Protein 1FS1 (pdb70)

CATH classification: 1.20.1280.50

Nearest PDB str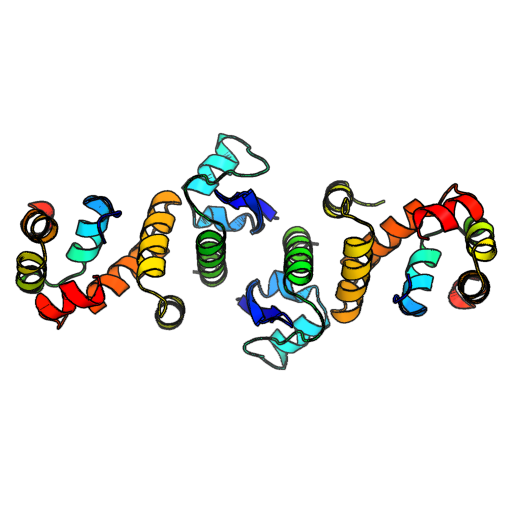uctures (foldseek):
  1fs1-assembly1_C  TM=9.926E-01  e=2.128E-05  Homo sapiens
  2ovq-assembly1_B  TM=9.173E-01  e=1.415E-01  Homo sapiens
  6byh-assembly2_F  TM=9.189E-01  e=1.513E-01  Homo sapiens
  6byh-assembly1_E  TM=8.918E-01  e=1.513E-01  Homo sapiens
  6bva-assembly2_F  TM=8.871E-01  e=1.729E-01  Homo sapiens

GO terms:
  GO:0005515 protein binding (F, IPI)
  GO:0042981 regulation of apoptotic process (P, IDA)
  GO:0019005 SCF ubiquitin ligase complex (C, IDA)
  GO:1905168 positive regulation of double-strand break repair via homologous recombination (P, IDA)
  GO:0070534 protein K63-linked ubiquitination (P, IDA)
  GO:1990756 ubiquitin-like ligase-substrate adaptor activity (F, IDA)
  GO:0005634 nucleus (C, EXP)
  GO:0005737 cytoplasm (C, EXP)
  GO:0043161 proteasome-mediated ubiquitin-dependent protein catabolic process (P, IMP)
  GO:0045087 innate immune response (P, IMP)
  GO:0051607 defense response to virus (P, IMP)
  GO:0070936 protein K48-linked ubiquitination (P, IMP)
  GO:0000082 G1/S transition of mitotic cell cycle (P, TAS)
  GO:0005654 nucleoplasm (C, TAS)
  GO:0005829 cytosol (C, TAS)
  GO:0042802 identical protein binding (F, IPI)
  GO:0005654 nucleoplasm (C, IDA)
  GO:0005730 nucleolus (C, IDA)
  GO:0005829 cytosol (C, IDA)

Radius of gyration: 25.47 Å; Cα contacts (8 Å, |Δi|>4): 431; chains: 4; bounding box: 42×33×83 Å

InterPro domains:
  IPR001810 F-box domain [PF12937] (97-142)
  IPR001810 F-box domain [PS50181] (94-140)
  IPR001810 F-box domain [SM00256] (100-140)
  IPR006553 Leucine-rich repeat, cysteine-containing subtype [SM00367] (205-229)
  IPR006553 Leucine-rich repeat, cysteine-containing subtype [SM00367] (230-254)
  IPR006553 Leucine-rich repeat, cysteine-containing subtype [SM00367] (255-284)
  IPR006553 Leucine-rich repeat, cysteine-containing subtype [SM00367] (309-334)
  IPR006553 Leucine-rich repeat, cysteine-containing subtype [SM00367] (335-359)
  IPR032675 Leucine-rich repeat domain superfamily [G3DSA:3.80.10.10] (89-424)
  IPR036047 F-box-like domain superfamily [SSF81383] (89-143)

Solvent-accessible surface area: 16071 Å² total; per-residue (Å²): 43,98,73,0,69,73,144,12,0,35,28,2,1,70,50,14,79,84,87,24,6,129,73,0,25,36,20,39,145,59,11,136,161,20,4,77,39,161,95,20,169,63,20,27,52,0,58,3,60,96,50,67,53,17,17,3,22,40,94,12,16,153,32,1,76,34,5,92,64,29,38,114,105,125,37,74,110,57,0,39,1,93,105,3,48,12,66,8,1,50,52,3,28,16,11,4,21,57,20,68,98,141,108,122,54,1,120,105,12,2,164,51,96,46,33,24,0,38,54,0,0,50,4,0,71,51,0,65,5,150,31,0,40,46,30,0,7,106,27,1,1,93,59,0,70,72,62,64,44,90,71,0,118,140,61,14,112,48,114,78,3,55,57,145,9,0,33,28,0,1,68,53,10,68,79,93,11,4,138,64,0,28,36,12,45,166,70,11,139,146,19,4,72,38,166,87,30,179,71,26,31,48,4,58,3,63,98,42,67,59,18,24,4,6,38,71,12,5,61,42,1,77,48,4,66,59,64,22,105,115,117,49,62,107,61,0,64,7,88,108,3,51,14,71,10,1,46,58,4,25,23,10,5,3,51,19,37,96,136,135,23,75,116,40,3,78,94,21,7,149,39,105,61,43,26,2,21,74,0,0,57,4,0,67,77,3,56,3,148,32,0,33,61,6,0,4,71,21,0,1,92,51,0,90,59,58,62,44,98,67,0,108,148,58,15,165

Structure (mmCIF, N/CA/C/O backbone):
data_1FS1
#
_entry.id   1FS1
#
_cell.length_a   46.540
_cell.length_b   41.600
_cell.length_c   87.230
_cell.angle_alpha   90.00
_cell.angle_beta   93.42
_cell.angle_gamma   90.00
#
_symmetry.space_group_name_H-M   'P 1 21 1'
#
loop_
_entity.id
_entity.type
_entity.pdbx_description
1 polymer 'CYCLIN A/CDK2-ASSOCIATED P19'
2 polymer 'CYCLIN A/CDK2-ASSOCIATED P45'
3 water water
#
loop_
_atom_site.group_PDB
_atom_site.id
_atom_site.type_symbol
_atom_site.label_atom_id
_atom_site.label_alt_id
_atom_site.label_comp_id
_atom_site.label_asym_id
_atom_site.label_entity_id
_atom_site.label_seq_id
_atom_site.pdbx_PDB_ins_code
_atom_site.Cartn_x
_atom_site.Cartn_y
_atom_site.Cartn_z
_atom_site.occupancy
_atom_site.B_iso_or_equiv
_atom_site.auth_seq_id
_atom_site.auth_comp_id
_atom_site.auth_asym_id
_atom_site.auth_atom_id
_atom_site.pdbx_PDB_model_num
ATOM 1 N N . TRP A 1 9 ? 9.377 10.943 69.568 1.00 63.35 109 TRP A N 1
ATOM 2 C CA . TRP A 1 9 ? 10.068 12.247 69.708 1.00 60.79 109 TRP A CA 1
ATOM 3 C C . TRP A 1 9 ? 11.270 12.149 70.616 1.00 60.66 109 TRP A C 1
ATOM 4 O O . TRP A 1 9 ? 11.213 12.533 71.797 1.00 61.06 109 TRP A O 1
ATOM 15 N N . ASP A 1 10 ? 12.354 11.611 70.055 1.00 55.75 110 ASP A N 1
ATOM 16 C CA . ASP A 1 10 ? 13.614 11.453 70.770 1.00 57.58 110 ASP A CA 1
ATOM 17 C C . ASP A 1 10 ? 14.753 11.803 69.826 1.00 55.23 110 ASP A C 1
ATOM 18 O O . ASP A 1 10 ? 15.899 11.991 70.246 1.00 48.49 110 ASP A O 1
ATOM 23 N N . SER A 1 11 ? 14.430 11.902 68.539 1.00 53.61 111 SER A N 1
ATOM 24 C CA . SER A 1 11 ? 15.434 12.230 67.533 1.00 56.39 111 SER A CA 1
ATOM 25 C C . SER A 1 11 ? 15.767 13.719 67.585 1.00 53.03 111 SER A C 1
ATOM 26 O O . SER A 1 11 ? 16.699 14.180 66.942 1.00 53.11 111 SER A O 1
ATOM 29 N N . LEU A 1 12 ? 14.990 14.471 68.354 1.00 52.01 112 LEU A N 1
ATOM 30 C CA . LEU A 1 12 ? 15.256 15.889 68.497 1.00 49.68 112 LEU A CA 1
ATOM 31 C C . LEU A 1 12 ? 16.260 16.046 69.610 1.00 50.24 112 LEU A C 1
ATOM 32 O O . LEU A 1 12 ? 16.091 15.494 70.702 1.00 51.37 112 LEU A O 1
ATOM 37 N N . PRO A 1 13 ? 17.327 16.794 69.356 1.00 48.12 113 PRO A N 1
ATOM 38 C CA . PRO A 1 13 ? 18.293 16.968 70.423 1.00 43.04 113 PRO A CA 1
ATOM 39 C C . PRO A 1 13 ? 17.586 17.734 71.542 1.00 39.36 113 PRO A C 1
ATOM 40 O O . PRO A 1 13 ? 16.533 18.360 71.318 1.00 26.67 113 PRO A O 1
ATOM 44 N N . ASP A 1 14 ? 18.154 17.664 72.743 1.00 38.82 114 ASP A N 1
ATOM 45 C CA . ASP A 1 14 ? 17.590 18.354 73.900 1.00 38.28 114 ASP A CA 1
ATOM 46 C C . ASP A 1 14 ? 17.319 19.835 73.597 1.00 34.99 114 ASP A C 1
ATOM 47 O O . ASP A 1 14 ? 16.302 20.378 74.022 1.00 33.83 114 ASP A O 1
ATOM 52 N N . GLU A 1 15 ? 18.207 20.490 72.848 1.00 32.89 115 GLU A N 1
ATOM 53 C CA . GLU A 1 15 ? 18.015 21.906 72.541 1.00 36.42 115 GLU A CA 1
ATOM 54 C C . GLU A 1 15 ? 16.658 22.188 71.921 1.00 33.05 115 GLU A C 1
ATOM 55 O O . GLU A 1 15 ? 15.975 23.135 72.330 1.00 31.27 115 GLU A O 1
ATOM 61 N N . LEU A 1 16 ? 16.272 21.383 70.926 1.00 31.38 116 LEU A N 1
ATOM 62 C CA . LEU A 1 16 ? 14.984 21.590 70.267 1.00 32.28 116 LEU A CA 1
ATOM 63 C C . LEU A 1 16 ? 13.847 21.267 71.211 1.00 29.82 116 LEU A C 1
ATOM 64 O O . LEU A 1 16 ? 12.823 21.941 71.193 1.00 28.72 116 LEU A O 1
ATOM 69 N N . LEU A 1 17 ? 14.026 20.246 72.055 1.00 28.51 117 LEU A N 1
ATOM 70 C CA . LEU A 1 17 ? 12.996 19.876 73.023 1.00 28.69 117 LEU A CA 1
ATOM 71 C C . LEU A 1 17 ? 12.752 21.011 73.993 1.00 28.02 117 LEU A C 1
ATOM 72 O O . LEU A 1 17 ? 11.609 21.279 74.376 1.00 28.30 117 LEU A O 1
ATOM 77 N N . LEU A 1 18 ? 13.826 21.676 74.404 1.00 28.09 118 LEU A N 1
ATOM 78 C CA . LEU A 1 18 ? 13.701 22.809 75.300 1.00 29.76 118 LEU A CA 1
ATOM 79 C C . LEU A 1 18 ? 13.072 23.986 74.525 1.00 33.61 118 LEU A C 1
ATOM 80 O O . LEU A 1 18 ? 12.425 24.837 75.110 1.00 32.60 118 LEU A O 1
ATOM 85 N N . GLY A 1 19 ? 13.271 24.020 73.212 1.00 32.69 119 GLY A N 1
ATOM 86 C CA . GLY A 1 19 ? 12.671 25.072 72.416 1.00 30.44 119 GLY A CA 1
ATOM 87 C C . GLY A 1 19 ? 11.162 24.936 72.493 1.00 27.93 119 GLY A C 1
ATOM 88 O O . GLY A 1 19 ? 10.442 25.923 72.639 1.00 31.06 119 GLY A O 1
ATOM 89 N N . ILE A 1 20 ? 10.679 23.702 72.369 1.00 27.38 120 ILE A N 1
ATOM 90 C CA . ILE A 1 20 ? 9.253 23.425 72.439 1.00 25.95 120 ILE A CA 1
ATOM 91 C C . ILE A 1 20 ? 8.732 23.764 73.854 1.00 26.79 120 ILE A C 1
ATOM 92 O O . ILE A 1 20 ? 7.803 24.543 74.020 1.00 25.95 120 ILE A O 1
ATOM 97 N N . PHE A 1 21 ? 9.359 23.169 74.864 1.00 28.29 121 PHE A N 1
ATOM 98 C CA . PHE A 1 21 ? 8.965 23.371 76.260 1.00 30.73 121 PHE A CA 1
ATOM 99 C C . PHE A 1 21 ? 8.969 24.826 76.679 1.00 28.11 121 PHE A C 1
ATOM 100 O O . PHE A 1 21 ? 8.132 25.234 77.477 1.00 27.44 121 PHE A O 1
ATOM 108 N N . SER A 1 22 ? 9.909 25.604 76.159 1.00 25.17 122 SER A N 1
ATOM 109 C CA . SER A 1 22 ? 9.959 27.038 76.492 1.00 32.08 122 SER A CA 1
ATOM 110 C C . SER A 1 22 ? 8.733 27.779 75.949 1.00 33.56 122 SER A C 1
ATOM 111 O O . SER A 1 22 ? 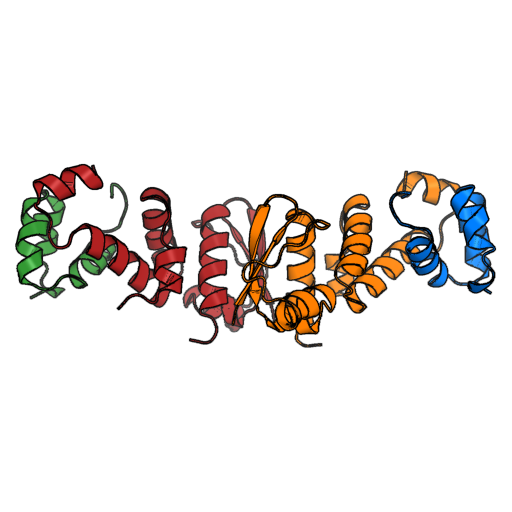8.519 28.941 76.268 1.00 35.90 122 SER A O 1
ATOM 114 N N . CYS A 1 23 ? 7.920 27.132 75.120 1.00 32.77 123 CYS A N 1
ATOM 115 C CA . CYS A 1 23 ? 6.732 27.838 74.643 1.00 29.80 123 CYS A CA 1
ATOM 116 C C . CYS A 1 23 ? 5.597 27.728 75.666 1.00 32.24 123 CYS A C 1
ATOM 117 O O . CYS A 1 23 ? 4.662 28.507 75.625 1.00 27.77 123 CYS A O 1
ATOM 120 N N . LEU A 1 24 ? 5.711 26.779 76.592 1.00 31.31 124 LEU A N 1
ATOM 121 C CA . LEU A 1 24 ? 4.677 26.518 77.613 1.00 34.87 124 LEU A CA 1
ATOM 122 C C . LEU A 1 24 ? 4.686 27.488 78.808 1.00 36.11 124 LEU A C 1
ATOM 123 O O . LEU A 1 24 ? 5.696 28.125 79.093 1.00 34.29 124 LEU A O 1
ATOM 128 N N . CYS A 1 25 ? 3.550 27.612 79.488 1.00 37.84 125 CYS A N 1
ATOM 129 C CA . CYS A 1 25 ? 3.481 28.459 80.679 1.00 41.69 125 CYS A CA 1
ATOM 130 C C . CYS A 1 25 ? 4.157 27.583 81.752 1.00 40.46 125 CYS A C 1
ATOM 131 O O . CYS A 1 25 ? 4.000 26.365 81.735 1.00 38.85 125 CYS A O 1
ATOM 134 N N . LEU A 1 26 ? 4.915 28.189 82.663 1.00 43.04 126 LEU A N 1
ATOM 135 C CA . LEU A 1 26 ? 5.622 27.434 83.699 1.00 40.77 126 LEU A CA 1
ATOM 136 C C . LEU A 1 26 ? 4.899 26.248 84.332 1.00 41.36 126 LEU A C 1
ATOM 137 O O . LEU A 1 26 ? 5.416 25.135 84.343 1.00 41.93 126 LEU A O 1
ATOM 142 N N . PRO A 1 27 ? 3.686 26.458 84.854 1.00 40.63 127 PRO A N 1
ATOM 143 C CA . PRO A 1 27 ? 2.969 25.346 85.476 1.00 39.68 127 PRO A CA 1
ATOM 144 C C . PRO A 1 27 ? 2.735 24.192 84.509 1.00 39.18 127 PRO A C 1
ATOM 145 O O . PRO A 1 27 ? 2.568 23.046 84.923 1.00 35.46 127 PRO A O 1
ATOM 149 N N . GLU A 1 28 ? 2.752 24.491 83.214 1.00 36.30 128 GLU A N 1
ATOM 150 C CA . GLU A 1 28 ? 2.537 23.471 82.202 1.00 39.16 128 GLU A CA 1
ATOM 151 C C . GLU A 1 28 ? 3.700 22.484 82.163 1.00 29.97 128 GLU A C 1
ATOM 152 O O . GLU A 1 28 ? 3.561 21.360 81.672 1.00 30.76 128 GLU A O 1
ATOM 158 N N . LEU A 1 29 ? 4.849 22.898 82.683 1.00 31.99 129 LEU A N 1
ATOM 159 C CA . LEU A 1 29 ? 6.008 22.009 82.717 1.00 30.22 129 LEU A CA 1
ATOM 160 C C . LEU A 1 29 ? 5.790 20.809 83.643 1.00 28.76 129 LEU A C 1
ATOM 161 O O . LEU A 1 29 ? 6.469 19.795 83.526 1.00 28.25 129 LEU A O 1
ATOM 166 N N . LEU A 1 30 ? 4.824 20.919 84.559 1.00 28.31 130 LEU A N 1
ATOM 167 C CA . LEU A 1 30 ? 4.507 19.824 85.451 1.00 25.97 130 LEU A CA 1
ATOM 168 C C . LEU A 1 30 ? 3.976 18.680 84.577 1.00 31.30 130 LEU A C 1
ATOM 169 O O . LEU A 1 30 ? 4.194 17.495 84.845 1.00 27.94 130 LEU A O 1
ATOM 174 N N . LYS A 1 31 ? 3.249 19.026 83.526 1.00 35.76 131 LYS A N 1
ATOM 175 C CA . LYS A 1 31 ? 2.733 17.978 82.658 1.00 37.28 131 LYS A CA 1
ATOM 176 C C . LYS A 1 31 ? 3.866 17.313 81.887 1.00 36.31 131 LYS A C 1
ATOM 177 O O . LYS A 1 31 ? 3.943 16.090 81.826 1.00 35.79 131 LYS A O 1
ATOM 183 N N . VAL A 1 32 ? 4.754 18.112 81.306 1.00 33.94 132 VAL A N 1
ATOM 184 C CA . VAL A 1 32 ? 5.848 17.533 80.547 1.00 35.57 132 VAL A CA 1
ATOM 185 C C . VAL A 1 32 ? 6.787 16.707 81.420 1.00 35.94 132 VAL A C 1
ATOM 186 O O . VAL A 1 32 ? 7.375 15.734 80.961 1.00 31.91 132 VAL A O 1
ATOM 190 N N . SER A 1 33 ? 6.911 17.078 82.690 1.00 33.93 133 SER A N 1
ATOM 191 C CA . SER A 1 33 ? 7.817 16.356 83.586 1.00 32.04 133 SER A CA 1
ATOM 192 C C . SER A 1 33 ? 7.373 14.925 83.896 1.00 35.15 133 SER A C 1
ATOM 193 O O . SER A 1 33 ? 8.197 14.069 84.210 1.00 37.88 133 SER A O 1
ATOM 196 N N . GLY A 1 34 ? 6.075 14.658 83.826 1.00 31.64 134 GLY A N 1
ATOM 197 C CA . GLY A 1 34 ? 5.602 13.320 84.116 1.00 34.43 134 GLY A CA 1
ATOM 198 C C . GLY A 1 34 ? 5.477 12.435 82.889 1.00 35.88 134 GLY A C 1
ATOM 199 O O . GLY A 1 34 ? 5.113 11.268 82.969 1.00 35.88 134 GLY A O 1
ATOM 200 N N . VAL A 1 35 ? 5.805 12.986 81.734 1.00 40.84 135 VAL A N 1
ATOM 201 C CA . VAL A 1 35 ? 5.676 12.231 80.485 1.00 39.90 135 VAL A CA 1
ATOM 202 C C . VAL A 1 35 ? 6.794 11.227 80.286 1.00 44.54 135 VAL A C 1
ATOM 203 O O . VAL A 1 35 ? 6.579 10.029 80.135 1.00 40.91 135 VAL A O 1
ATOM 207 N N . CYS A 1 36 ? 8.007 11.745 80.328 1.00 43.55 136 CYS A N 1
ATOM 208 C CA . CYS A 1 36 ? 9.164 10.944 80.038 1.00 50.57 136 CYS A CA 1
ATOM 209 C C . CYS A 1 36 ? 10.341 11.311 80.936 1.00 45.96 136 CYS A C 1
ATOM 210 O O . CYS A 1 36 ? 10.368 12.404 81.493 1.00 45.31 136 CYS A O 1
ATOM 213 N N . LYS A 1 37 ? 11.306 10.406 81.090 1.00 49.35 137 LYS A N 1
ATOM 214 C CA . LYS A 1 37 ? 12.471 10.711 81.926 1.00 45.63 137 LYS A CA 1
ATOM 215 C C . LYS A 1 37 ? 13.276 11.821 81.262 1.00 44.10 137 LYS A C 1
ATOM 216 O O . LYS A 1 37 ? 13.809 12.693 81.937 1.00 39.06 137 LYS A O 1
ATOM 222 N N . ARG A 1 38 ? 13.383 11.790 79.934 1.00 43.52 138 ARG A N 1
ATOM 223 C CA . ARG A 1 38 ? 14.107 12.854 79.242 1.00 40.37 138 ARG A CA 1
ATOM 224 C C . ARG A 1 38 ? 13.351 14.154 79.484 1.00 33.02 138 ARG A C 1
ATOM 225 O O . ARG A 1 38 ? 13.928 15.199 79.765 1.00 34.95 138 ARG A O 1
ATOM 233 N N . TRP A 1 39 ? 12.041 14.068 79.346 1.00 29.41 139 TRP A N 1
ATOM 234 C CA . TRP A 1 39 ? 11.184 15.226 79.534 1.00 32.50 139 TRP A CA 1
ATOM 235 C C . TRP A 1 39 ? 11.255 15.705 80.972 1.00 32.11 139 TRP A C 1
ATOM 236 O O . TRP A 1 39 ? 11.259 16.910 81.228 1.00 28.59 139 TRP A O 1
ATOM 247 N N . TYR A 1 40 ? 11.279 14.738 81.885 1.00 31.95 140 TYR A N 1
ATOM 248 C CA . TYR A 1 40 ? 11.386 15.024 83.298 1.00 31.92 140 TYR A CA 1
ATOM 249 C C . TYR A 1 40 ? 12.728 15.698 83.474 1.00 31.17 140 TYR A C 1
ATOM 250 O O . TYR A 1 40 ? 12.831 16.756 84.095 1.00 29.54 140 TYR A O 1
ATOM 259 N N . ARG A 1 41 ? 13.773 15.108 82.894 1.00 34.88 141 ARG A N 1
ATOM 260 C CA . ARG A 1 41 ? 15.107 15.694 83.008 1.00 34.25 141 ARG A CA 1
ATOM 261 C C . ARG A 1 41 ? 15.167 17.075 82.368 1.00 31.79 141 ARG A C 1
ATOM 262 O O . ARG A 1 41 ? 15.710 17.995 82.943 1.00 32.51 141 ARG A O 1
ATOM 270 N N . LEU A 1 42 ? 14.619 17.238 81.167 1.00 29.38 142 LEU A N 1
ATOM 271 C CA . LEU A 1 42 ? 14.682 18.545 80.522 1.00 26.58 142 LEU A CA 1
ATOM 272 C C . LEU A 1 42 ? 13.763 19.611 81.120 1.00 28.01 142 LEU A C 1
ATOM 273 O O . LEU A 1 42 ? 14.084 20.806 81.071 1.00 26.73 142 LEU A O 1
ATOM 278 N N . ALA A 1 43 ? 12.627 19.201 81.675 1.00 27.17 143 ALA A N 1
ATOM 279 C CA . ALA A 1 43 ? 11.697 20.190 82.240 1.00 32.75 143 ALA A CA 1
ATOM 280 C C . ALA A 1 43 ? 12.238 21.006 83.411 1.00 36.30 143 ALA A C 1
ATOM 281 O O . ALA A 1 43 ? 11.797 22.123 83.648 1.00 33.47 143 ALA A O 1
ATOM 283 N N . SER A 1 44 ? 13.192 20.443 84.140 1.00 38.94 144 SER A N 1
ATOM 284 C CA . SER A 1 44 ? 13.775 21.129 85.280 1.00 43.71 144 SER A CA 1
ATOM 285 C C . SER A 1 44 ? 14.943 21.944 84.789 1.00 45.37 144 SER A C 1
ATOM 286 O O . SER A 1 44 ? 15.689 22.551 85.572 1.00 46.97 144 SER A O 1
ATOM 289 N N . ASP A 1 45 ? 15.160 21.979 83.483 1.00 46.46 145 ASP A N 1
ATOM 290 C CA . ASP A 1 45 ? 16.320 22.727 83.047 1.00 46.84 145 ASP A CA 1
ATOM 291 C C . ASP A 1 45 ? 16.415 24.195 83.530 1.00 50.22 145 ASP A C 1
ATOM 292 O O . ASP A 1 45 ? 15.466 24.946 83.371 1.00 45.32 145 ASP A O 1
ATOM 297 N N . GLU A 1 46 ? 17.589 24.574 84.068 1.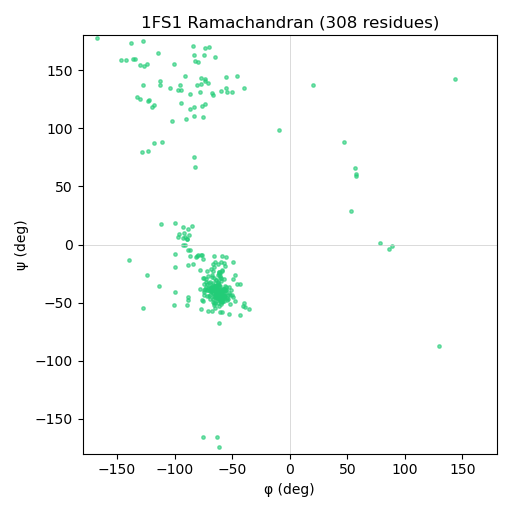00 55.39 146 GLU A N 1
ATOM 298 C CA . GLU A 1 46 ? 17.899 25.899 84.627 1.00 57.12 146 GLU A CA 1
ATOM 299 C C . GLU A 1 46 ? 17.471 27.011 83.724 1.00 58.45 146 GLU A C 1
ATOM 300 O O . GLU A 1 46 ? 17.231 28.145 84.143 1.00 59.18 146 GLU A O 1
ATOM 306 N N . SER A 1 47 ? 17.409 26.716 82.445 1.00 59.01 147 SER A N 1
ATOM 307 C CA . SER A 1 47 ? 17.076 27.782 81.534 1.00 57.50 147 SER A CA 1
ATOM 308 C C . SER A 1 47 ? 15.589 28.034 81.291 1.00 54.11 147 SER A C 1
ATOM 309 O O . SER A 1 47 ? 15.217 29.028 80.676 1.00 51.15 147 SER A O 1
ATOM 312 N N . LEU A 1 48 ? 14.736 27.138 81.776 1.00 52.19 148 LEU A N 1
ATOM 313 C CA . LEU A 1 48 ? 13.287 27.265 81.604 1.00 48.86 148 LEU A CA 1
ATOM 314 C C . LEU A 1 48 ? 12.603 28.025 82.743 1.00 51.04 148 LEU A C 1
ATOM 315 O O . LEU A 1 48 ? 11.381 28.203 82.750 1.00 45.85 148 LEU A O 1
ATOM 320 N N . TRP A 1 49 ? 13.387 28.455 83.723 1.00 54.69 149 TRP A N 1
ATOM 321 C CA . TRP A 1 49 ? 12.820 29.177 84.847 1.00 57.46 149 TRP A CA 1
ATOM 322 C C . TRP A 1 49 ? 13.512 30.512 85.049 1.00 61.04 149 TRP A C 1
ATOM 323 O O . TRP A 1 49 ? 12.837 31.546 84.847 1.00 64.90 149 TRP A O 1
ATOM 334 N N . PRO B 2 2 ? 16.068 34.688 40.028 1.00 21.24 2 PRO B N 1
ATOM 335 C CA . PRO B 2 2 ? 17.187 33.761 39.678 1.00 23.16 2 PRO B CA 1
ATOM 336 C C . PRO B 2 2 ? 16.964 32.512 40.525 1.00 15.41 2 PRO B C 1
ATOM 337 O O . PRO B 2 2 ? 16.436 32.606 41.631 1.00 13.62 2 PRO B O 1
ATOM 339 N N . SER B 2 3 ? 17.376 31.360 40.001 1.00 19.45 3 SER B N 1
ATOM 340 C CA . SER B 2 3 ? 17.167 30.119 40.722 1.00 16.00 3 SER B CA 1
ATOM 341 C C . SER B 2 3 ? 18.494 29.395 40.915 1.00 16.10 3 SER B C 1
ATOM 342 O O . SER B 2 3 ? 19.497 29.586 40.153 1.00 14.73 3 SER B O 1
ATOM 345 N N . ILE B 2 4 ? 18.516 28.583 41.948 1.00 14.99 4 ILE B N 1
ATOM 346 C CA . ILE B 2 4 ? 19.662 27.773 42.224 1.00 16.93 4 ILE B CA 1
ATOM 347 C C . ILE B 2 4 ? 19.119 26.388 42.531 1.00 19.53 4 ILE B C 1
ATOM 348 O O . ILE B 2 4 ? 17.930 26.195 42.869 1.00 15.77 4 ILE B O 1
ATOM 353 N N . LYS B 2 5 ? 19.991 25.411 42.394 1.00 13.53 5 LYS B N 1
ATOM 354 C CA . LYS B 2 5 ? 19.575 24.047 42.676 1.00 16.27 5 LYS B CA 1
ATOM 355 C C . LYS B 2 5 ? 19.893 23.630 44.104 1.00 14.99 5 LYS B C 1
ATOM 356 O O . LYS B 2 5 ? 21.006 23.858 44.575 1.00 18.81 5 LYS B O 1
ATOM 362 N N . LEU B 2 6 ? 18.913 23.018 44.786 1.00 12.63 6 LEU B N 1
ATOM 363 C CA . LEU B 2 6 ? 19.141 22.446 46.114 1.00 12.91 6 LEU B CA 1
ATOM 364 C C . LEU B 2 6 ? 18.978 20.942 45.854 1.00 17.95 6 LEU B C 1
ATOM 365 O O . LEU B 2 6 ? 18.059 20.500 45.149 1.00 16.94 6 LEU B O 1
ATOM 370 N N . GLN B 2 7 ? 19.826 20.181 46.509 1.00 17.34 7 GLN B N 1
ATOM 371 C CA . GLN B 2 7 ? 19.810 18.749 46.376 1.00 15.91 7 GLN B CA 1
ATOM 372 C C . GLN B 2 7 ? 19.534 18.121 47.722 1.00 13.78 7 GLN B C 1
ATOM 373 O O . GLN B 2 7 ? 20.315 18.273 48.656 1.00 16.05 7 GLN B O 1
ATOM 379 N N . SER B 2 8 ? 18.410 17.380 47.793 1.00 15.10 8 SER B N 1
ATOM 380 C CA . SER B 2 8 ? 18.008 16.706 49.025 1.00 14.71 8 SER B CA 1
ATOM 381 C C . SER B 2 8 ? 18.933 15.568 49.332 1.00 22.30 8 SER B C 1
ATOM 382 O O . SER B 2 8 ? 19.787 15.194 48.500 1.00 19.96 8 SER B O 1
ATOM 385 N N . SER B 2 9 ? 18.761 15.031 50.540 1.00 16.27 9 SER B N 1
ATOM 386 C CA . SER B 2 9 ? 19.650 13.971 51.017 1.00 27.74 9 SER B CA 1
ATOM 387 C C . SER B 2 9 ? 19.431 12.752 50.155 1.00 23.63 9 SER B C 1
ATOM 388 O O . SER B 2 9 ? 20.342 11.970 49.963 1.00 30.53 9 SER B O 1
ATOM 391 N N . ASP B 2 10 ? 18.223 12.623 49.628 1.00 23.55 10 ASP B N 1
ATOM 392 C CA . ASP B 2 10 ? 17.928 11.479 48.789 1.00 26.52 10 ASP B CA 1
ATOM 393 C C . ASP B 2 10 ? 18.123 11.647 47.294 1.00 31.04 10 ASP B C 1
ATOM 394 O O . ASP B 2 10 ? 17.658 10.827 46.483 1.00 28.15 10 ASP B O 1
ATOM 399 N N . GLY B 2 11 ? 18.834 12.712 46.935 1.00 23.52 11 GLY B N 1
ATOM 400 C CA . GLY B 2 11 ? 19.198 12.997 45.553 1.00 24.21 11 GLY B CA 1
ATOM 401 C C . GLY B 2 11 ? 18.308 13.807 44.635 1.00 25.60 11 GLY B C 1
ATOM 402 O O . GLY B 2 11 ? 18.691 14.051 43.492 1.00 24.08 11 GLY B O 1
ATOM 403 N N . GLU B 2 12 ? 17.145 14.243 45.114 1.00 17.65 12 GLU B N 1
ATOM 404 C CA . GLU B 2 12 ? 16.222 14.989 44.273 1.00 16.43 12 GLU B CA 1
ATOM 405 C C . GLU B 2 12 ? 16.678 16.436 44.203 1.00 17.78 12 GLU B C 1
ATOM 406 O O . GLU B 2 12 ? 17.109 17.015 45.213 1.00 18.39 12 GLU B O 1
ATOM 412 N N . ILE B 2 13 ? 16.619 16.987 43.002 1.00 16.33 13 ILE B N 1
ATOM 413 C CA . ILE B 2 13 ? 17.014 18.377 42.788 1.00 21.34 13 ILE B CA 1
ATOM 414 C C . ILE B 2 13 ? 15.778 19.264 42.845 1.00 20.02 13 ILE B C 1
ATOM 415 O O . ILE B 2 13 ? 14.735 18.929 42.308 1.00 23.77 13 ILE B O 1
ATOM 420 N N . PHE B 2 14 ? 15.896 20.408 43.512 1.00 17.15 14 PHE B N 1
ATOM 421 C CA . PHE B 2 14 ? 14.808 21.357 43.575 1.00 14.19 14 PHE B CA 1
ATOM 422 C C . PHE B 2 14 ? 15.353 22.653 43.044 1.00 17.38 14 PHE B C 1
ATOM 423 O O . PHE B 2 14 ? 16.363 23.105 43.532 1.00 18.09 14 PHE B O 1
ATOM 431 N N . GLU B 2 15 ? 14.700 23.200 42.013 1.00 15.70 15 GLU B N 1
ATOM 432 C CA . GLU B 2 15 ? 15.111 24.467 41.427 1.00 19.79 15 GLU B CA 1
ATOM 433 C C . GLU B 2 15 ? 14.358 25.454 42.322 1.00 19.95 15 GLU B C 1
ATOM 434 O O . GLU B 2 15 ? 13.114 25.424 42.374 1.00 18.76 15 GLU B O 1
ATOM 440 N N . VAL B 2 16 ? 15.086 26.293 43.063 1.00 18.49 16 VAL B N 1
ATOM 441 C CA . VAL B 2 16 ? 14.411 27.187 43.981 1.00 16.87 16 VAL B CA 1
ATOM 442 C C . VAL B 2 16 ? 14.841 28.601 43.739 1.00 14.09 16 VAL B C 1
ATOM 443 O O . VAL B 2 16 ? 15.952 28.847 43.301 1.00 18.41 16 VAL B O 1
ATOM 447 N N . ASP B 2 17 ? 13.951 29.525 44.092 1.00 13.99 17 ASP B N 1
ATOM 448 C CA . ASP B 2 17 ? 14.243 30.920 43.899 1.00 14.54 17 ASP B CA 1
ATOM 449 C C . ASP B 2 17 ? 15.393 31.210 44.899 1.00 14.35 17 ASP B C 1
ATOM 450 O O . ASP B 2 17 ? 15.322 30.807 46.079 1.00 14.33 17 ASP B O 1
ATOM 455 N N . VAL B 2 18 ? 16.463 31.845 44.406 1.00 16.94 18 VAL B N 1
ATOM 456 C CA . VAL B 2 18 ? 17.629 32.137 45.248 1.00 18.30 18 VAL B CA 1
ATOM 457 C C . VAL B 2 18 ? 17.238 32.952 46.459 1.00 17.80 18 VAL B C 1
ATOM 458 O O . VAL B 2 18 ? 17.974 33.023 47.438 1.00 16.97 18 VAL B O 1
ATOM 462 N N . GLU B 2 19 ? 16.049 33.546 46.409 1.00 22.14 19 GLU B N 1
ATOM 463 C CA . GLU B 2 19 ? 15.589 34.351 47.529 1.00 25.36 19 GLU B CA 1
ATOM 464 C C . GLU B 2 19 ? 15.391 33.527 48.766 1.00 22.46 19 GLU B C 1
ATOM 465 O O . GLU B 2 19 ? 15.286 34.060 49.857 1.00 18.18 19 GLU B O 1
ATOM 471 N N . ILE B 2 20 ? 15.353 32.198 48.615 1.00 27.26 20 ILE B N 1
ATOM 472 C CA . ILE B 2 20 ? 15.179 31.371 49.802 1.00 23.57 20 ILE B CA 1
ATOM 473 C C . ILE B 2 20 ? 16.356 31.599 50.762 1.00 27.20 20 ILE B C 1
ATOM 474 O O . ILE B 2 20 ? 16.224 31.383 51.973 1.00 23.09 20 ILE B O 1
ATOM 479 N N . ALA B 2 21 ? 17.506 32.014 50.216 1.00 20.13 21 ALA B N 1
ATOM 480 C CA . ALA B 2 21 ? 18.700 32.282 51.027 1.00 24.28 21 ALA B CA 1
ATOM 481 C C . ALA B 2 21 ? 18.336 33.256 52.149 1.00 32.40 21 ALA B C 1
ATOM 482 O O . ALA B 2 21 ? 18.812 33.148 53.307 1.00 28.65 21 ALA B O 1
ATOM 484 N N . LYS B 2 22 ? 17.447 34.189 51.805 1.00 25.51 22 LYS B N 1
ATOM 485 C CA . LYS B 2 22 ? 16.962 35.183 52.738 1.00 29.45 22 LYS B CA 1
ATOM 486 C C . LYS B 2 22 ? 16.281 34.559 53.922 1.00 28.77 22 LYS B C 1
ATOM 487 O O . LYS B 2 22 ? 16.063 35.239 54.919 1.00 29.68 22 LYS B O 1
ATOM 493 N N . GLN B 2 23 ? 15.932 33.268 53.814 1.00 23.73 23 GLN B N 1
ATOM 494 C CA . GLN B 2 23 ? 15.279 32.596 54.888 1.00 24.55 23 GLN B CA 1
ATOM 495 C C . GLN B 2 23 ? 16.142 31.505 55.486 1.00 16.15 23 GLN B C 1
ATOM 496 O O . GLN B 2 23 ? 16.047 31.308 56.688 1.00 21.33 23 GLN B O 1
ATOM 502 N N . SER B 2 24 ? 16.930 30.800 54.674 1.00 17.69 24 SER B N 1
ATOM 503 C CA . SER B 2 24 ? 17.830 29.773 55.222 1.00 18.58 24 SER B CA 1
ATOM 504 C C . SER B 2 24 ? 19.293 30.234 55.309 1.00 12.74 24 SER B C 1
ATOM 505 O O . SER B 2 24 ? 20.006 30.316 54.311 1.00 16.10 24 SER B O 1
ATOM 508 N N . VAL B 2 25 ? 19.756 30.512 56.513 1.00 15.52 25 VAL B N 1
ATOM 509 C CA . VAL B 2 25 ? 21.136 30.929 56.644 1.00 15.42 25 VAL B CA 1
ATOM 510 C C . VAL B 2 25 ? 22.099 29.826 56.179 1.00 14.26 25 VAL B C 1
ATOM 511 O O . VAL B 2 25 ? 23.152 30.075 55.602 1.00 18.52 25 VAL B O 1
ATOM 515 N N . THR B 2 26 ? 21.698 28.590 56.386 1.00 14.84 26 THR B N 1
ATOM 516 C CA . THR B 2 26 ? 22.540 27.473 55.990 1.00 14.54 26 THR B CA 1
ATOM 517 C C . THR B 2 26 ? 22.714 27.447 54.492 1.00 15.92 26 THR B C 1
ATOM 518 O O . THR B 2 26 ? 23.844 27.311 54.001 1.00 17.92 26 THR B O 1
ATOM 522 N N . ILE B 2 27 ? 21.610 27.620 53.746 1.00 15.73 27 ILE B N 1
ATOM 523 C CA . ILE B 2 27 ? 21.739 27.623 52.304 1.00 17.62 27 ILE B CA 1
ATOM 524 C C . ILE B 2 27 ? 22.549 28.858 51.860 1.00 17.54 27 ILE B C 1
ATOM 525 O O . ILE B 2 27 ? 23.371 28.778 50.941 1.00 19.52 27 ILE B O 1
ATOM 530 N N . LYS B 2 28 ? 22.288 29.986 52.526 1.00 14.06 28 LYS B N 1
ATOM 531 C CA . LYS B 2 28 ? 22.993 31.223 52.198 1.00 17.80 28 LYS B CA 1
ATOM 532 C C . LYS B 2 28 ? 24.498 31.000 52.327 1.00 16.77 28 LYS B C 1
ATOM 533 O O . LYS B 2 28 ? 25.247 31.313 51.424 1.00 18.35 28 LYS B O 1
ATOM 539 N N . THR B 2 29 ? 24.943 30.415 53.426 1.00 19.62 29 THR B N 1
ATOM 540 C CA . THR B 2 29 ? 26.369 30.202 53.573 1.00 24.73 29 THR B CA 1
ATOM 541 C C . THR B 2 29 ? 26.924 29.373 52.447 1.00 29.06 29 THR B C 1
ATOM 542 O O . THR B 2 29 ? 27.961 29.709 51.883 1.00 24.47 29 THR B O 1
ATOM 546 N N . MET B 2 30 ? 26.217 28.296 52.099 1.00 23.53 30 MET B N 1
ATOM 547 C CA . MET B 2 30 ? 26.685 27.396 51.066 1.00 21.64 30 MET B CA 1
ATOM 548 C C . MET B 2 30 ? 26.737 28.018 49.710 1.00 28.77 30 MET B C 1
ATOM 549 O O . MET B 2 30 ? 27.634 27.756 48.920 1.00 34.05 30 MET B O 1
ATOM 554 N N . LEU B 2 31 ? 25.758 28.858 49.448 1.00 25.57 31 LEU B N 1
ATOM 555 C CA . LEU B 2 31 ? 25.677 29.559 48.196 1.00 25.81 31 LEU B CA 1
ATOM 556 C C . LEU B 2 31 ? 26.824 30.555 48.100 1.00 30.47 31 LEU B C 1
ATOM 557 O O . LEU B 2 31 ? 27.648 30.506 47.172 1.00 29.97 31 LEU B O 1
ATOM 562 N N . GLU B 2 32 ? 26.889 31.445 49.084 1.00 28.22 32 GLU B N 1
ATOM 563 C CA . GLU B 2 32 ? 27.883 32.512 49.067 1.00 33.45 32 GLU B CA 1
ATOM 564 C C . GLU B 2 32 ? 29.293 32.113 49.418 1.00 36.02 32 GLU B C 1
ATOM 565 O O . GLU B 2 32 ? 30.225 32.456 48.729 1.00 35.86 32 GLU B O 1
ATOM 571 N N . ASP B 2 33 ? 29.438 31.379 50.504 1.00 43.43 33 ASP B N 1
ATOM 572 C CA . ASP B 2 33 ? 30.746 30.998 50.978 1.00 51.19 33 ASP B CA 1
ATOM 573 C C . ASP B 2 33 ? 31.424 29.817 50.303 1.00 53.75 33 ASP B C 1
ATOM 574 O O . ASP B 2 33 ? 32.604 29.599 50.508 1.00 54.53 33 ASP B O 1
ATOM 579 N N . LEU B 2 34 ? 30.723 29.073 49.460 1.00 54.55 34 LEU B N 1
ATOM 580 C CA . LEU B 2 34 ? 31.385 27.947 48.808 1.00 53.85 34 LEU B CA 1
ATOM 581 C C . LEU B 2 34 ? 31.234 27.980 47.305 1.00 53.60 34 LEU B C 1
ATOM 582 O O . LEU B 2 34 ? 32.204 27.949 46.557 1.00 57.23 34 LEU B O 1
ATOM 587 N N . GLY B 2 35 ? 30.001 28.050 46.863 1.00 53.37 35 GLY B N 1
ATOM 588 C CA . GLY B 2 35 ? 29.744 28.041 45.445 1.00 53.89 35 GLY B CA 1
ATOM 589 C C . GLY B 2 35 ? 28.690 26.960 45.428 1.00 53.70 35 GLY B C 1
ATOM 590 O O . GLY B 2 35 ? 27.515 27.252 45.575 1.00 57.21 35 GLY B O 1
ATOM 591 N N . MET B 2 36 ? 29.134 25.715 45.329 1.00 54.75 36 MET B N 1
ATOM 592 C CA . MET B 2 36 ? 28.204 24.610 45.343 1.00 49.20 36 MET B CA 1
ATOM 593 C C . MET B 2 36 ? 27.098 24.992 44.384 1.00 43.98 36 MET B C 1
ATOM 594 O O . MET B 2 36 ? 26.129 25.612 44.812 1.00 35.90 36 MET B O 1
ATOM 599 N N . ASP B 2 37 ? 27.239 24.676 43.119 1.00 47.94 43 ASP B N 1
ATOM 600 C CA . ASP B 2 37 ? 26.168 25.042 42.192 1.00 50.37 43 ASP B CA 1
ATOM 601 C C . ASP B 2 37 ? 25.017 24.243 42.788 1.00 47.55 43 ASP B C 1
ATOM 602 O O . ASP B 2 37 ? 24.049 24.790 43.315 1.00 53.30 43 ASP B O 1
ATOM 607 N N . PRO B 2 38 ? 25.112 22.909 42.709 1.00 42.40 44 PRO B N 1
ATOM 608 C CA . PRO B 2 38 ? 24.002 22.180 43.317 1.00 26.98 44 PRO B CA 1
ATOM 609 C C . PRO B 2 38 ? 24.324 22.299 44.806 1.00 22.32 44 PRO B C 1
ATOM 610 O O . PRO B 2 38 ? 25.396 21.863 45.203 1.00 20.38 44 PRO B O 1
ATOM 614 N N . VAL B 2 39 ? 23.457 22.903 45.624 1.00 15.51 45 VAL B N 1
ATOM 615 C CA . VAL B 2 39 ? 23.694 22.998 47.045 1.00 12.70 45 VAL B CA 1
ATOM 616 C C . VAL B 2 39 ? 23.237 21.690 47.721 1.00 16.42 45 VAL B C 1
ATOM 617 O O . VAL B 2 39 ? 22.050 21.389 47.810 1.00 13.20 45 VAL B O 1
ATOM 621 N N . PRO B 2 40 ? 24.184 20.909 48.216 1.00 16.36 46 PRO B N 1
ATOM 622 C CA . PRO B 2 40 ? 23.814 19.629 48.863 1.00 18.75 46 PRO B CA 1
ATOM 623 C C . PRO B 2 40 ? 23.274 19.853 50.297 1.00 12.52 46 PRO B C 1
ATOM 624 O O . PRO B 2 40 ? 23.891 20.538 51.080 1.00 18.13 46 PRO B O 1
ATOM 628 N N . LEU B 2 41 ? 22.137 19.245 50.631 1.00 13.81 47 LEU B N 1
ATOM 629 C CA . LEU B 2 41 ? 21.564 19.376 51.968 1.00 15.25 47 LEU B CA 1
ATOM 630 C C . LEU B 2 41 ? 21.445 17.915 52.453 1.00 16.44 47 LEU B C 1
ATOM 631 O O . LEU B 2 41 ? 20.394 17.311 52.420 1.00 17.23 47 LEU B O 1
ATOM 636 N N . PRO B 2 42 ? 22.553 17.351 52.933 1.00 17.26 48 PRO B N 1
ATOM 637 C CA . PRO B 2 42 ? 22.524 15.953 53.386 1.00 19.40 48 PRO B CA 1
ATOM 638 C C . PRO B 2 42 ? 21.597 15.639 54.552 1.00 23.88 48 PRO B C 1
ATOM 639 O O . PRO B 2 42 ? 21.260 14.479 54.784 1.00 19.18 48 PRO B O 1
ATOM 643 N N . ASN B 2 43 ? 21.161 16.662 55.290 1.00 17.66 49 ASN B N 1
ATOM 644 C CA . ASN B 2 43 ? 20.283 16.400 56.435 1.00 18.32 49 ASN B CA 1
ATOM 645 C C . ASN B 2 43 ? 18.794 16.564 56.204 1.00 17.67 49 ASN B C 1
ATOM 646 O O . ASN B 2 43 ? 18.007 16.461 57.147 1.00 21.75 49 ASN B O 1
ATOM 651 N N . VAL B 2 44 ? 18.389 16.803 54.966 1.00 18.30 50 VAL B N 1
ATOM 652 C CA . VAL B 2 44 ? 16.982 16.975 54.677 1.00 19.33 50 VAL B CA 1
ATOM 653 C C . VAL B 2 44 ? 16.550 16.161 53.479 1.00 17.45 50 VAL B C 1
ATOM 654 O O . VAL B 2 44 ? 17.131 16.261 52.404 1.00 18.08 50 VAL B O 1
ATOM 658 N N . ASN B 2 45 ? 15.504 15.365 53.656 1.00 21.78 51 ASN B N 1
ATOM 659 C CA . ASN B 2 45 ? 15.017 14.556 52.542 1.00 23.52 51 ASN B CA 1
ATOM 660 C C . ASN B 2 45 ? 14.080 15.368 51.644 1.00 20.45 51 ASN B C 1
ATOM 661 O O . ASN B 2 45 ? 13.577 16.419 52.045 1.00 22.30 51 ASN B O 1
ATOM 666 N N . ALA B 2 46 ? 13.858 14.874 50.424 1.00 24.25 52 ALA B N 1
ATOM 667 C CA . ALA B 2 46 ? 13.027 15.577 49.443 1.00 22.10 52 ALA B CA 1
ATOM 668 C C . ALA B 2 46 ? 11.637 15.935 49.953 1.00 20.37 52 ALA B C 1
ATOM 669 O O . ALA B 2 46 ? 11.193 17.028 49.727 1.00 19.82 52 ALA B O 1
ATOM 671 N N . ALA B 2 47 ? 10.958 15.015 50.645 1.00 22.05 53 ALA B N 1
ATOM 672 C CA . ALA B 2 47 ? 9.616 15.262 51.154 1.00 25.21 53 ALA B CA 1
ATOM 673 C C . ALA B 2 47 ? 9.585 16.456 52.107 1.00 18.88 53 ALA B C 1
ATOM 674 O O . ALA B 2 47 ? 8.760 17.360 51.991 1.00 24.45 53 ALA B O 1
ATOM 676 N N . ILE B 2 48 ? 10.505 16.457 53.045 1.00 18.63 54 ILE B N 1
ATOM 677 C CA . ILE B 2 48 ? 10.519 17.552 53.986 1.00 20.42 54 ILE B CA 1
ATOM 678 C C . ILE B 2 48 ? 11.057 18.806 53.286 1.00 16.01 54 ILE B C 1
ATOM 679 O O . ILE B 2 48 ? 10.558 19.889 53.548 1.00 17.60 54 ILE B O 1
ATOM 684 N N . LEU B 2 49 ? 12.060 18.666 52.402 1.00 16.20 55 LEU B N 1
ATOM 685 C CA . LEU B 2 49 ? 12.597 19.848 51.710 1.00 16.18 55 LEU B CA 1
ATOM 686 C C . LEU B 2 49 ? 11.544 20.558 50.908 1.00 14.96 55 LEU B C 1
ATOM 687 O O . LEU B 2 49 ? 11.459 21.762 50.927 1.00 17.23 55 LEU B O 1
ATOM 692 N N . LYS B 2 50 ? 10.708 19.789 50.206 1.00 18.93 56 LYS B N 1
ATOM 693 C CA . LYS B 2 50 ? 9.647 20.380 49.435 1.00 16.08 56 LYS B CA 1
ATOM 694 C C . LYS B 2 50 ? 8.739 21.217 50.356 1.00 15.69 56 LYS B C 1
ATOM 695 O O . LYS B 2 50 ? 8.369 22.339 50.009 1.00 18.48 56 LYS B O 1
ATOM 701 N N . LYS B 2 51 ? 8.368 20.646 51.522 1.00 17.72 57 LYS B N 1
ATOM 702 C CA . LYS B 2 51 ? 7.484 21.358 52.454 1.00 15.73 57 LYS B CA 1
ATOM 703 C C . LYS B 2 51 ? 8.194 22.640 52.946 1.00 15.86 57 LYS B C 1
ATOM 704 O O . LYS B 2 51 ? 7.568 23.697 53.042 1.00 20.32 57 LYS B O 1
ATOM 710 N N . VAL B 2 52 ? 9.473 22.524 53.280 1.00 17.67 58 VAL B N 1
ATOM 711 C CA . VAL B 2 52 ? 10.237 23.703 53.725 1.00 19.57 58 VAL B CA 1
ATOM 712 C C . VAL B 2 52 ? 10.231 24.788 52.634 1.00 12.75 58 VAL B C 1
ATOM 713 O O . VAL B 2 52 ? 10.026 25.950 52.907 1.00 16.50 58 VAL B O 1
ATOM 717 N N . ILE B 2 53 ? 10.528 24.397 51.394 1.00 16.56 59 ILE B N 1
ATOM 718 C CA . ILE B 2 53 ? 10.483 25.326 50.277 1.00 15.96 59 ILE B CA 1
ATOM 719 C C . ILE B 2 53 ? 9.089 25.911 50.139 1.00 20.69 59 ILE B C 1
ATOM 720 O O . ILE B 2 53 ? 8.957 27.086 49.897 1.00 16.54 59 ILE B O 1
ATOM 725 N N . GLN B 2 54 ? 8.050 25.099 50.327 1.00 19.48 60 GLN B N 1
ATOM 726 C CA . GLN B 2 54 ? 6.683 25.614 50.222 1.00 19.72 60 GLN B CA 1
ATOM 727 C C . GLN B 2 54 ? 6.431 26.679 51.275 1.00 15.90 60 GLN B C 1
ATOM 728 O O . GLN B 2 54 ? 5.837 27.721 50.984 1.00 21.39 60 GLN B O 1
ATOM 734 N N . TRP B 2 55 ? 6.907 26.433 52.501 1.00 16.96 61 TRP B N 1
ATOM 735 C CA . TRP B 2 55 ? 6.715 27.398 53.621 1.00 16.88 61 TRP B CA 1
ATOM 736 C C . TRP B 2 55 ? 7.515 28.664 53.337 1.00 18.50 61 TRP B C 1
ATOM 737 O O . TRP B 2 55 ? 7.037 29.771 53.562 1.00 16.90 61 TRP B O 1
ATOM 748 N N . CYS B 2 56 ? 8.726 28.521 52.812 1.00 15.65 62 CYS B N 1
ATOM 749 C CA . CYS B 2 56 ? 9.516 29.715 52.524 1.00 15.56 62 CYS B CA 1
ATOM 750 C C . CYS B 2 56 ? 8.854 30.520 51.396 1.00 19.05 62 CYS B C 1
ATOM 751 O O . CYS B 2 56 ? 8.812 31.754 51.446 1.00 21.30 62 CYS B O 1
ATOM 754 N N . THR B 2 57 ? 8.364 29.822 50.378 1.00 18.48 63 THR B N 1
ATOM 755 C CA . THR B 2 57 ? 7.748 30.507 49.244 1.00 18.86 63 THR B CA 1
ATOM 756 C C . THR B 2 57 ? 6.589 31.344 49.751 1.00 26.84 63 THR B C 1
ATOM 757 O O . THR B 2 57 ? 6.486 32.513 49.452 1.00 22.31 63 THR B O 1
ATOM 761 N N . HIS B 2 58 ? 5.732 30.727 50.542 1.00 20.98 64 HIS B N 1
ATOM 762 C CA . HIS B 2 58 ? 4.610 31.451 51.110 1.00 24.54 64 HIS B CA 1
ATOM 763 C C . HIS B 2 58 ? 5.059 32.640 51.957 1.00 26.95 64 HIS B C 1
ATOM 764 O O . HIS B 2 58 ? 4.433 33.706 51.913 1.00 24.84 64 HIS B O 1
ATOM 771 N N . HIS B 2 59 ? 6.135 32.453 52.730 1.00 22.20 65 HIS B N 1
ATOM 772 C CA . HIS B 2 59 ? 6.653 33.482 53.634 1.00 23.86 65 HIS B CA 1
ATOM 773 C C . HIS B 2 59 ? 7.704 34.437 53.097 1.00 28.18 65 HIS B C 1
ATOM 774 O O . HIS B 2 59 ? 8.231 35.241 53.859 1.00 26.55 65 HIS B O 1
ATOM 781 N N . LYS B 2 60 ? 7.995 34.359 51.804 1.00 24.51 66 LYS B N 1
ATOM 782 C CA . LYS B 2 60 ? 9.032 35.195 51.186 1.00 29.31 66 LYS B CA 1
ATOM 783 C C . LYS B 2 60 ? 8.749 36.693 51.284 1.00 30.98 66 LYS B C 1
ATOM 784 O O . LYS B 2 60 ? 9.664 37.511 51.235 1.00 34.76 66 LYS B O 1
ATOM 790 N N . ASP B 2 61 ? 7.478 37.034 51.431 1.00 27.46 67 ASP B N 1
ATOM 791 C CA . ASP B 2 61 ? 7.072 38.426 51.478 1.00 33.01 67 ASP B CA 1
ATOM 792 C C . ASP B 2 61 ? 6.914 38.985 52.879 1.00 40.23 67 ASP B C 1
ATOM 793 O O . ASP B 2 61 ? 6.413 40.106 53.023 1.00 37.31 67 ASP B O 1
ATOM 798 N N . ASP B 2 62 ? 7.334 38.227 53.894 1.00 33.77 68 ASP B N 1
ATOM 799 C CA . ASP B 2 62 ? 7.199 38.685 55.270 1.00 41.14 68 ASP B CA 1
ATOM 800 C C . ASP B 2 62 ? 8.251 39.737 55.534 1.00 41.00 68 ASP B C 1
ATOM 801 O O . ASP B 2 62 ? 9.171 39.820 54.713 1.00 45.86 68 ASP B O 1
ATOM 806 N N . PRO B 2 80 ? 0.157 32.372 62.864 1.00 34.06 86 PRO B N 1
ATOM 807 C CA . PRO B 2 80 ? -0.598 32.783 61.660 1.00 32.17 86 PRO B CA 1
ATOM 808 C C . PRO B 2 80 ? -1.533 31.671 61.168 1.00 34.00 86 PRO B C 1
ATOM 809 O O . PRO B 2 80 ? -1.185 30.501 61.206 1.00 29.00 86 PRO B O 1
ATOM 813 N N . VAL B 2 81 ? -2.717 32.035 60.690 1.00 32.18 87 VAL B N 1
ATOM 814 C CA . VAL B 2 81 ? -3.673 31.035 60.226 1.00 35.66 87 VAL B CA 1
ATOM 815 C C . VAL B 2 81 ? -3.230 30.136 59.055 1.00 33.98 87 VAL B C 1
ATOM 816 O O . VAL B 2 81 ? -3.604 28.974 58.996 1.00 36.03 87 VAL B O 1
ATOM 820 N N . TRP B 2 82 ? -2.462 30.669 58.104 1.00 35.37 88 TRP B N 1
ATOM 821 C CA . TRP B 2 82 ? -2.000 29.859 56.979 1.00 32.99 88 TRP B CA 1
ATOM 822 C C . TRP B 2 82 ? -1.061 28.791 57.549 1.00 28.52 88 TRP B C 1
ATOM 823 O O . TRP B 2 82 ? -1.125 27.628 57.186 1.00 29.42 88 TRP B O 1
ATOM 834 N N . ASP B 2 83 ? -0.192 29.231 58.442 1.00 29.96 89 ASP B N 1
ATOM 835 C CA . ASP B 2 83 ? 0.753 28.330 59.090 1.00 32.34 89 ASP B CA 1
ATOM 836 C C . ASP B 2 83 ? -0.004 27.247 59.844 1.00 29.38 89 ASP B C 1
ATOM 837 O O . ASP B 2 83 ? 0.402 26.088 59.827 1.00 26.52 89 ASP B O 1
ATOM 842 N N . GLN B 2 84 ? -1.097 27.614 60.518 1.00 29.73 90 GLN B N 1
ATOM 843 C CA . GLN B 2 84 ? -1.843 26.602 61.265 1.00 36.63 90 GLN B CA 1
ATOM 844 C C . GLN B 2 84 ? -2.317 25.529 60.330 1.00 32.73 90 GLN B C 1
ATOM 845 O O . GLN B 2 84 ? -2.234 24.358 60.648 1.00 31.64 90 GLN B O 1
ATOM 851 N N . GLU B 2 85 ? -2.811 25.931 59.164 1.00 33.21 91 GLU B N 1
ATOM 852 C CA . GLU B 2 85 ? -3.269 24.977 58.160 1.00 35.01 91 GLU B CA 1
ATOM 853 C C . GLU B 2 85 ? -2.078 24.168 57.631 1.00 34.27 91 GLU B C 1
ATOM 854 O O . GLU B 2 85 ? -2.126 22.956 57.550 1.00 31.00 91 GLU B O 1
ATOM 860 N N . PHE B 2 86 ? -0.998 24.858 57.296 1.00 28.32 92 PHE B N 1
ATOM 861 C CA . PHE B 2 86 ? 0.206 24.204 56.759 1.00 29.21 92 PHE B CA 1
ATOM 862 C C . PHE B 2 86 ? 0.762 23.168 57.709 1.00 27.73 92 PHE B C 1
ATOM 863 O O . PHE B 2 86 ? 1.217 22.110 57.296 1.00 28.92 92 PHE B O 1
ATOM 871 N N . LEU B 2 87 ? 0.718 23.475 59.000 1.00 27.62 93 LEU B N 1
ATOM 872 C CA . LEU B 2 87 ? 1.274 22.575 59.988 1.00 26.90 93 LEU B CA 1
ATOM 873 C C . LEU B 2 87 ? 0.288 21.561 60.503 1.00 31.61 93 LEU B C 1
ATOM 874 O O . LEU B 2 87 ? 0.607 20.803 61.413 1.00 29.52 93 LEU B O 1
ATOM 879 N N . LYS B 2 88 ? -0.915 21.557 59.926 1.00 37.22 94 LYS B N 1
ATOM 880 C CA . LYS B 2 88 ? -1.949 20.623 60.328 1.00 44.14 94 LYS B CA 1
ATOM 881 C C . LYS B 2 88 ? -1.611 19.353 59.563 1.00 46.39 94 LYS B C 1
ATOM 882 O O . LYS B 2 88 ? -2.339 18.925 58.670 1.00 47.42 94 LYS B O 1
ATOM 888 N N . VAL B 2 89 ? -0.480 18.760 59.919 1.00 45.99 95 VAL B N 1
ATOM 889 C CA . VAL B 2 89 ? -0.024 17.562 59.255 1.00 47.13 95 VAL B CA 1
ATOM 890 C C . VAL B 2 89 ? 0.502 16.576 60.256 1.00 49.99 95 VAL B C 1
ATOM 891 O O . VAL B 2 89 ? 0.650 16.869 61.438 1.00 50.92 95 VAL B O 1
ATOM 895 N N . ASP B 2 90 ? 0.800 15.400 59.731 1.00 49.50 96 ASP B N 1
ATOM 896 C CA . ASP B 2 90 ? 1.348 14.275 60.449 1.00 50.77 96 ASP B CA 1
ATOM 897 C C . ASP B 2 90 ? 2.409 14.662 61.503 1.00 50.53 96 ASP B C 1
ATOM 898 O O . ASP B 2 90 ? 3.303 15.450 61.227 1.00 47.76 96 ASP B O 1
ATOM 903 N N . GLN B 2 91 ? 2.314 14.084 62.703 1.00 44.95 97 GLN B N 1
ATOM 904 C CA . GLN B 2 91 ? 3.258 14.351 63.790 1.00 41.88 97 GLN B CA 1
ATOM 905 C C . GLN B 2 91 ? 4.750 14.069 63.524 1.00 42.45 97 GLN B C 1
ATOM 906 O O . GLN B 2 91 ? 5.626 14.812 63.975 1.00 35.54 97 GLN B O 1
ATOM 912 N N . GLY B 2 92 ? 5.059 12.979 62.839 1.00 36.48 98 GLY B N 1
ATOM 913 C CA . GLY B 2 92 ? 6.459 12.724 62.553 1.00 40.60 98 GLY B CA 1
ATOM 914 C C . GLY B 2 92 ? 7.007 13.764 61.570 1.00 35.96 98 GLY B C 1
ATOM 915 O O . GLY B 2 92 ? 8.192 14.085 61.567 1.00 36.65 98 GLY B O 1
ATOM 916 N N . THR B 2 93 ? 6.117 14.288 60.744 1.00 34.92 99 THR B N 1
ATOM 917 C CA . THR B 2 93 ? 6.439 15.279 59.715 1.00 34.65 99 THR B CA 1
ATOM 918 C C . THR B 2 93 ? 6.726 16.591 60.397 1.00 33.42 99 THR B C 1
ATOM 919 O O . THR B 2 93 ? 7.598 17.376 59.971 1.00 29.40 99 THR B O 1
ATOM 923 N N . LEU B 2 94 ? 6.005 16.805 61.495 1.00 27.94 100 LEU B N 1
ATOM 924 C CA . LEU B 2 94 ? 6.113 18.005 62.275 1.00 30.76 100 LEU B CA 1
ATOM 925 C C . LEU B 2 94 ? 7.474 17.980 62.925 1.00 25.75 100 LEU B C 1
ATOM 926 O O . LEU B 2 94 ? 8.167 18.990 62.963 1.00 30.52 100 LEU B O 1
ATOM 931 N N . PHE B 2 95 ? 7.866 16.799 63.384 1.00 23.73 101 PHE B N 1
ATOM 932 C CA . PHE B 2 95 ? 9.153 16.562 64.014 1.00 27.28 101 PHE B CA 1
ATOM 933 C C . PHE B 2 95 ? 10.273 16.758 62.964 1.00 24.91 101 PHE B C 1
ATOM 934 O O . PHE B 2 95 ? 11.334 17.326 63.265 1.00 25.42 101 PHE B O 1
ATOM 942 N N . GLU B 2 96 ? 10.035 16.259 61.759 1.00 23.30 102 GLU B N 1
ATOM 943 C CA . GLU B 2 96 ? 11.056 16.420 60.717 1.00 27.03 102 GLU B CA 1
ATOM 944 C C . GLU B 2 96 ? 11.204 17.870 60.323 1.00 23.97 102 GLU B C 1
ATOM 945 O O . GLU B 2 96 ? 12.327 18.310 60.039 1.00 23.03 102 GLU B O 1
ATOM 951 N N . LEU B 2 97 ? 10.091 18.602 60.290 1.00 20.64 103 LEU B N 1
ATOM 952 C CA . LEU B 2 97 ? 10.134 20.037 59.951 1.00 23.91 103 LEU B CA 1
ATOM 953 C C . LEU B 2 97 ? 10.930 20.821 60.979 1.00 19.11 103 LEU B C 1
ATOM 954 O O . LEU B 2 97 ? 11.642 21.746 60.620 1.00 21.19 103 LEU B O 1
ATOM 959 N N . ILE B 2 98 ? 10.758 20.496 62.265 1.00 21.48 104 ILE B N 1
ATOM 960 C CA . ILE B 2 98 ? 11.522 21.148 63.316 1.00 22.54 104 ILE B CA 1
ATOM 961 C C . ILE B 2 98 ? 13.003 20.876 63.068 1.00 22.22 104 ILE B C 1
ATOM 962 O O . ILE B 2 98 ? 13.828 21.770 63.132 1.00 16.35 104 ILE B O 1
ATOM 967 N N . LEU B 2 99 ? 13.353 19.620 62.815 1.00 21.74 105 LEU B N 1
ATOM 968 C CA . LEU B 2 99 ? 14.756 19.318 62.564 1.00 21.71 105 LEU B CA 1
ATOM 969 C C . LEU B 2 99 ? 15.264 20.060 61.322 1.00 19.52 105 LEU B C 1
ATOM 970 O O . LEU B 2 99 ? 16.383 20.572 61.319 1.00 16.33 105 LEU B O 1
ATOM 975 N N . ALA B 2 100 ? 14.465 20.066 60.261 1.00 17.01 106 ALA B N 1
ATOM 976 C CA . ALA B 2 100 ? 14.944 20.715 59.045 1.00 16.28 106 ALA B CA 1
ATOM 977 C C . ALA B 2 100 ? 15.055 22.228 59.236 1.00 17.85 106 ALA B C 1
ATOM 978 O O . ALA B 2 100 ? 16.016 22.800 58.782 1.00 14.35 106 ALA B O 1
ATOM 980 N N . ALA B 2 101 ? 14.094 22.854 59.935 1.00 17.27 107 ALA B N 1
ATOM 981 C CA . ALA B 2 101 ? 14.181 24.315 60.163 1.00 17.72 107 ALA B CA 1
ATOM 982 C C . ALA B 2 101 ? 15.456 24.607 60.936 1.00 16.54 107 ALA B C 1
ATOM 983 O O . ALA B 2 101 ? 16.095 25.601 60.688 1.00 16.24 107 ALA B O 1
ATOM 985 N N . ASN B 2 102 ? 15.794 23.741 61.894 1.00 18.96 108 ASN B N 1
ATOM 986 C CA . ASN B 2 102 ? 16.988 23.917 62.695 1.00 17.87 108 ASN B CA 1
ATOM 987 C C . ASN B 2 102 ? 18.240 23.781 61.828 1.00 18.43 108 ASN B C 1
ATOM 988 O O . ASN B 2 102 ? 19.146 24.621 61.881 1.00 17.07 108 ASN B O 1
ATOM 993 N N . TYR B 2 103 ? 18.296 22.693 61.053 1.00 17.94 109 TYR B N 1
ATOM 994 C CA . TYR B 2 103 ? 19.417 22.427 60.159 1.00 18.33 109 TYR B CA 1
ATOM 995 C C . TYR B 2 103 ? 19.651 23.541 59.158 1.00 15.47 109 TYR B C 1
ATOM 996 O O . TYR B 2 103 ? 20.780 23.972 58.931 1.00 13.90 109 TYR B O 1
ATOM 1005 N N . LEU B 2 104 ? 18.558 23.986 58.550 1.00 15.39 110 LEU B N 1
ATOM 1006 C CA . LEU B 2 104 ? 18.603 25.037 57.516 1.00 15.50 110 LEU B CA 1
ATOM 1007 C C . LEU B 2 104 ? 18.670 26.458 58.098 1.00 16.27 110 LEU B C 1
ATOM 1008 O O . LEU B 2 104 ? 18.907 27.442 57.368 1.00 16.10 110 LEU B O 1
ATOM 1013 N N . ASP B 2 105 ? 18.448 26.514 59.402 1.00 14.62 111 ASP B N 1
ATOM 1014 C CA . ASP B 2 105 ? 18.429 27.744 60.214 1.00 17.42 111 ASP B CA 1
ATOM 1015 C C . ASP B 2 105 ? 17.407 28.693 59.627 1.00 21.06 111 ASP B C 1
ATOM 1016 O O . ASP B 2 105 ? 17.760 29.741 59.071 1.00 17.86 111 ASP B O 1
ATOM 1021 N N . ILE B 2 106 ? 16.147 28.296 59.694 1.00 17.03 112 ILE B N 1
ATOM 1022 C CA . ILE B 2 106 ? 15.045 29.135 59.176 1.00 20.46 112 ILE B CA 1
ATOM 1023 C C . ILE B 2 106 ? 14.259 29.380 60.465 1.00 22.75 112 ILE B C 1
ATOM 1024 O O . ILE B 2 106 ? 13.326 28.628 60.847 1.00 14.19 112 ILE B O 1
ATOM 1029 N N . LYS B 2 107 ? 14.690 30.429 61.153 1.00 20.50 113 LYS B N 1
ATOM 1030 C CA . LYS B 2 107 ? 14.112 30.775 62.454 1.00 23.94 113 LYS B CA 1
ATOM 1031 C C . LYS B 2 107 ? 12.585 30.803 62.549 1.00 21.22 113 LYS B C 1
ATOM 1032 O O . LYS B 2 107 ? 12.013 30.240 63.478 1.00 23.43 113 LYS B O 1
ATOM 1038 N N . GLY B 2 108 ? 11.923 31.474 61.613 1.00 18.65 114 GLY B N 1
ATOM 1039 C CA . GLY B 2 108 ? 10.458 31.547 61.649 1.00 24.16 114 GLY B CA 1
ATOM 1040 C C . GLY B 2 108 ? 9.722 30.233 61.519 1.00 24.38 114 GLY B C 1
ATOM 1041 O O . GLY B 2 108 ? 8.634 30.041 62.082 1.00 23.53 114 GLY B O 1
ATOM 1042 N N . LEU B 2 109 ? 10.314 29.311 60.763 1.00 20.18 115 LEU B N 1
ATOM 1043 C CA . LEU B 2 109 ? 9.718 28.003 60.566 1.00 19.36 115 LEU B CA 1
ATOM 1044 C C . LEU B 2 109 ? 9.914 27.204 61.858 1.00 17.96 115 LEU B C 1
ATOM 1045 O O . LEU B 2 109 ? 9.001 26.521 62.339 1.00 18.41 115 LEU B O 1
ATOM 1050 N N . LEU B 2 110 ? 11.109 27.310 62.399 1.00 14.67 116 LEU B N 1
ATOM 1051 C CA . LEU B 2 110 ? 11.428 26.631 63.647 1.00 21.03 116 LEU B CA 1
ATOM 1052 C C . LEU B 2 110 ? 10.469 27.096 64.741 1.00 25.00 116 LEU B C 1
ATOM 1053 O O . LEU B 2 110 ? 9.896 26.297 65.439 1.00 19.24 116 LEU B O 1
ATOM 1058 N N . ASP B 2 111 ? 10.308 28.410 64.865 1.00 24.70 117 ASP B N 1
ATOM 1059 C CA . ASP B 2 111 ? 9.448 28.974 65.896 1.00 23.58 117 ASP B CA 1
ATOM 1060 C C . ASP B 2 111 ? 7.990 28.546 65.829 1.00 23.50 117 ASP B C 1
ATOM 1061 O O . ASP B 2 111 ? 7.388 28.207 66.851 1.00 24.34 117 ASP B O 1
ATOM 1066 N N . VAL B 2 112 ? 7.393 28.584 64.645 1.00 24.81 118 VAL B N 1
ATOM 1067 C CA . VAL B 2 112 ? 6.003 28.222 64.559 1.00 23.66 118 VAL B CA 1
ATOM 1068 C C . VAL B 2 112 ? 5.825 26.718 64.687 1.00 19.85 118 VAL B C 1
ATOM 1069 O O . VAL B 2 112 ? 4.812 26.252 65.169 1.00 30.28 118 VAL B O 1
ATOM 1073 N N . THR B 2 113 ? 6.806 25.929 64.281 1.00 21.00 119 THR B N 1
ATOM 1074 C CA . THR B 2 113 ? 6.639 24.501 64.451 1.00 18.24 119 THR B CA 1
ATOM 1075 C C . THR B 2 113 ? 6.809 24.101 65.939 1.00 23.62 119 THR B C 1
ATOM 1076 O O . THR B 2 113 ? 6.156 23.172 66.415 1.00 22.92 119 THR B O 1
ATOM 1080 N N . CYS B 2 114 ? 7.674 24.779 66.679 1.00 24.82 120 CYS B N 1
ATOM 1081 C CA . CYS B 2 114 ? 7.781 24.381 68.075 1.00 27.37 120 CYS B CA 1
ATOM 1082 C C . CYS B 2 114 ? 6.525 24.806 68.830 1.00 27.51 120 CYS B C 1
ATOM 1083 O O . CYS B 2 114 ? 6.064 24.070 69.664 1.00 26.44 120 CYS B O 1
ATOM 1086 N N . LYS B 2 115 ? 5.960 25.969 68.505 1.00 27.52 121 LYS B N 1
ATOM 1087 C CA . LYS B 2 115 ? 4.739 26.439 69.162 1.00 29.14 121 LYS B CA 1
ATOM 1088 C C . LYS B 2 115 ? 3.583 25.500 68.846 1.00 30.87 121 LYS B C 1
ATOM 1089 O O . LYS B 2 115 ? 2.699 25.255 69.675 1.00 27.25 121 LYS B O 1
ATOM 1095 N N . THR B 2 116 ? 3.582 24.983 67.622 1.00 33.21 122 THR B N 1
ATOM 1096 C CA . THR B 2 116 ? 2.539 24.070 67.200 1.00 27.75 122 THR B CA 1
ATOM 1097 C C . THR B 2 116 ? 2.593 22.820 68.067 1.00 32.76 122 THR B C 1
ATOM 1098 O O . THR B 2 116 ? 1.553 22.300 68.498 1.00 34.12 122 THR B O 1
ATOM 1102 N N . VAL B 2 117 ? 3.807 22.350 68.340 1.00 26.44 123 VAL B N 1
ATOM 1103 C CA . VAL B 2 117 ? 3.980 21.164 69.151 1.00 28.59 123 VAL B CA 1
ATOM 1104 C C . VAL B 2 117 ? 3.587 21.479 70.601 1.00 28.94 123 VAL B C 1
ATOM 1105 O O . VAL B 2 117 ? 2.910 20.680 71.257 1.00 29.77 123 VAL B O 1
ATOM 1109 N N . ALA B 2 118 ? 4.011 22.639 71.095 1.00 26.05 124 ALA B N 1
ATOM 1110 C CA . ALA B 2 118 ? 3.674 23.042 72.460 1.00 29.56 124 ALA B CA 1
ATOM 1111 C C . ALA B 2 118 ? 2.151 23.081 72.644 1.00 32.06 124 ALA B C 1
ATOM 1112 O O . ALA B 2 118 ? 1.654 22.696 73.701 1.00 31.13 124 ALA B O 1
ATOM 1114 N N . ASN B 2 119 ? 1.418 23.539 71.625 1.00 30.04 125 ASN B N 1
ATOM 1115 C CA . ASN B 2 119 ? -0.047 23.598 71.692 1.00 37.94 125 ASN B CA 1
ATOM 1116 C C . ASN B 2 119 ? -0.694 22.207 71.757 1.00 41.36 125 ASN B C 1
ATOM 1117 O O . ASN B 2 119 ? -1.859 22.078 72.135 1.00 44.10 125 ASN B O 1
ATOM 1122 N N . MET B 2 120 ? 0.053 21.169 71.404 1.00 36.81 126 MET B N 1
ATOM 1123 C CA . MET B 2 120 ? -0.470 19.813 71.466 1.00 38.94 126 MET B CA 1
ATOM 1124 C C . MET B 2 120 ? -0.195 19.258 72.856 1.00 42.65 126 MET B C 1
ATOM 1125 O O . MET B 2 120 ? -0.782 18.251 73.286 1.00 38.76 126 MET B O 1
ATOM 1130 N N . ILE B 2 121 ? 0.725 19.912 73.552 1.00 43.42 127 ILE B N 1
ATOM 1131 C CA . ILE B 2 121 ? 1.079 19.504 74.906 1.00 44.55 127 ILE B CA 1
ATOM 1132 C C . ILE B 2 121 ? 0.148 20.215 75.884 1.00 47.51 127 ILE B C 1
ATOM 1133 O O . ILE B 2 121 ? -0.381 19.622 76.837 1.00 46.20 127 ILE B O 1
ATOM 1138 N N . LYS B 2 122 ? -0.029 21.506 75.630 1.00 48.63 128 LYS B N 1
ATOM 1139 C CA . LYS B 2 122 ? -0.851 22.383 76.443 1.00 53.84 128 LYS B CA 1
ATOM 1140 C C . LYS B 2 122 ? -2.281 21.859 76.597 1.00 56.59 128 LYS B C 1
ATOM 1141 O O . LYS B 2 122 ? -2.907 21.411 75.637 1.00 58.05 128 LYS B O 1
ATOM 1147 N N . GLY B 2 123 ? -2.790 21.898 77.821 1.00 59.19 129 GLY B N 1
ATOM 1148 C CA . GLY B 2 123 ? -4.142 21.427 78.059 1.00 61.73 129 GLY B CA 1
ATOM 1149 C C . GLY B 2 123 ? -4.299 19.917 78.129 1.00 63.46 129 GLY B C 1
ATOM 1150 O O . GLY B 2 123 ? -5.410 19.416 78.294 1.00 64.31 129 GLY B O 1
ATOM 1151 N N . LYS B 2 124 ? -3.200 19.183 77.999 1.00 62.80 130 LYS B N 1
ATOM 1152 C CA . LYS B 2 124 ? -3.258 17.726 78.064 1.00 62.82 130 LYS B CA 1
ATOM 1153 C C . LYS B 2 124 ? -2.529 17.170 79.280 1.00 63.93 130 LYS B C 1
ATOM 1154 O O . LYS B 2 124 ? -1.740 17.869 79.926 1.00 61.41 130 LYS B O 1
ATOM 1160 N N . THR B 2 125 ? -2.797 15.901 79.577 1.00 62.95 131 THR B N 1
ATOM 1161 C CA . THR B 2 125 ? -2.183 15.227 80.713 1.00 61.99 131 THR B CA 1
ATOM 1162 C C . THR B 2 125 ? -1.042 14.368 80.202 1.00 62.75 131 THR B C 1
ATOM 1163 O O . THR B 2 125 ? -1.029 13.958 79.048 1.00 62.84 131 THR B O 1
ATOM 1167 N N . PRO B 2 126 ? -0.060 14.086 81.058 1.00 63.85 132 PRO B N 1
ATOM 1168 C CA . PRO B 2 126 ? 1.057 13.258 80.609 1.00 64.10 132 PRO B CA 1
ATOM 1169 C C . PRO B 2 126 ? 0.637 12.007 79.820 1.00 61.57 132 PRO B C 1
ATOM 1170 O O . PRO B 2 126 ? 1.329 11.596 78.898 1.00 58.84 132 PRO B O 1
ATOM 1174 N N . GLU B 2 127 ? -0.499 11.410 80.164 1.00 64.97 133 GLU B N 1
ATOM 1175 C CA . GLU B 2 127 ? -0.948 10.218 79.447 1.00 66.53 133 GLU B CA 1
ATOM 1176 C C . GLU B 2 127 ? -1.177 10.482 77.970 1.00 66.28 133 GLU B C 1
ATOM 1177 O O . GLU B 2 127 ? -0.585 9.820 77.122 1.00 63.52 133 GLU B O 1
ATOM 1183 N N . GLU B 2 128 ? -2.051 11.436 77.663 1.00 68.88 134 GLU B N 1
ATOM 1184 C CA . GLU B 2 128 ? -2.325 11.778 76.271 1.00 70.17 134 GLU B CA 1
ATOM 1185 C C . GLU B 2 128 ? -0.998 12.071 75.589 1.00 68.73 134 GLU B C 1
ATOM 1186 O O . GLU B 2 128 ? -0.621 11.408 74.622 1.00 69.69 134 GLU B O 1
ATOM 1192 N N . ILE B 2 129 ? -0.294 13.069 76.113 1.00 66.65 135 ILE B N 1
ATOM 1193 C CA . ILE B 2 129 ? 0.996 13.471 75.580 1.00 65.08 135 ILE B CA 1
ATOM 1194 C C . ILE B 2 129 ? 1.850 12.271 75.175 1.00 64.73 135 ILE B C 1
ATOM 1195 O O . ILE B 2 129 ? 2.357 12.224 74.055 1.00 63.94 135 ILE B O 1
ATOM 1200 N N . ARG B 2 130 ? 1.994 11.300 76.075 1.00 64.17 136 ARG B N 1
ATOM 1201 C CA . ARG B 2 130 ? 2.776 10.094 75.794 1.00 67.27 136 ARG B CA 1
ATOM 1202 C C . ARG B 2 130 ? 2.231 9.378 74.561 1.00 68.60 136 ARG B C 1
ATOM 1203 O O . ARG B 2 130 ? 2.981 8.907 73.703 1.00 67.59 136 ARG B O 1
ATOM 1211 N N . LYS B 2 131 ? 0.907 9.298 74.504 1.00 66.74 137 LYS B N 1
ATOM 1212 C CA . LYS B 2 131 ? 0.207 8.623 73.431 1.00 68.10 137 LYS B CA 1
ATOM 1213 C C . LYS B 2 131 ? 0.296 9.383 72.110 1.00 65.49 137 LYS B C 1
ATOM 1214 O O . LYS B 2 131 ? 0.787 8.850 71.124 1.00 62.96 137 LYS B O 1
ATOM 1220 N N . THR B 2 132 ? -0.154 10.634 72.094 1.00 65.35 138 THR B N 1
ATOM 1221 C CA . THR B 2 132 ? -0.118 11.424 70.866 1.00 64.57 138 THR B CA 1
ATOM 1222 C C . THR B 2 132 ? 1.268 11.432 70.223 1.00 65.23 138 THR B C 1
ATOM 1223 O O . THR B 2 132 ? 1.393 11.288 69.008 1.00 67.34 138 THR B O 1
ATOM 1227 N N . PHE B 2 133 ? 2.315 11.588 71.025 1.00 62.67 139 PHE B N 1
ATOM 1228 C CA . PHE B 2 133 ? 3.662 11.592 70.473 1.00 63.29 139 PHE B CA 1
ATOM 1229 C C . PHE B 2 133 ? 4.283 10.208 70.502 1.00 61.79 139 PHE B C 1
ATOM 1230 O O . PHE B 2 133 ? 5.456 10.040 70.172 1.00 58.84 139 PHE B O 1
ATOM 1238 N N . ASN B 2 134 ? 3.494 9.217 70.901 1.00 62.32 140 ASN B N 1
ATOM 1239 C CA . ASN B 2 134 ? 3.983 7.846 70.973 1.00 63.69 140 ASN B CA 1
ATOM 1240 C C . ASN B 2 134 ? 4.302 7.335 69.580 1.00 66.52 140 ASN B C 1
ATOM 1241 O O . ASN B 2 134 ? 5.486 7.031 69.329 1.00 66.78 140 ASN B O 1
ATOM 1243 N N . TRP C 1 9 ? 6.569 10.603 18.524 1.00 68.19 109 TRP C N 1
ATOM 1244 C CA . TRP C 1 9 ? 5.729 11.638 17.852 1.00 66.25 109 TRP C CA 1
ATOM 1245 C C . TRP C 1 9 ? 4.309 11.150 17.703 1.00 67.74 109 TRP C C 1
ATOM 1246 O O . TRP C 1 9 ? 3.448 11.864 17.193 1.00 67.00 109 TRP C O 1
ATOM 1257 N N . ASP C 1 10 ? 4.057 9.926 18.128 1.00 69.57 110 ASP C N 1
ATOM 1258 C CA . ASP C 1 10 ? 2.717 9.390 18.000 1.00 69.92 110 ASP C CA 1
ATOM 1259 C C . ASP C 1 10 ? 1.642 10.359 18.525 1.00 70.21 110 ASP C C 1
ATOM 1260 O O . ASP C 1 10 ? 0.460 10.187 18.218 1.00 72.88 110 ASP C O 1
ATOM 1262 N N . SER C 1 11 ? 2.030 11.385 19.291 1.00 65.87 111 SER C N 1
ATOM 1263 C CA . SER C 1 11 ? 1.028 12.296 19.855 1.00 63.34 111 SER C CA 1
ATOM 1264 C C . SER C 1 11 ? 1.054 13.816 19.621 1.00 61.09 111 SER C C 1
ATOM 1265 O O . SER C 1 11 ? 0.016 14.470 19.704 1.00 64.55 111 SER C O 1
ATOM 1268 N N . LEU C 1 12 ? 2.214 14.420 19.353 1.00 54.16 112 LEU C N 1
ATOM 1269 C CA . LEU C 1 12 ? 2.207 15.862 19.122 1.00 50.70 112 LEU C CA 1
ATOM 1270 C C . LEU C 1 12 ? 1.174 16.316 18.110 1.00 49.63 112 LEU C C 1
ATOM 1271 O O . LEU C 1 12 ? 1.020 15.701 17.059 1.00 48.32 112 LEU C O 1
ATOM 1276 N N . PRO C 1 13 ? 0.387 17.346 18.450 1.00 47.07 113 PRO C N 1
ATOM 1277 C CA . PRO C 1 13 ? -0.601 17.813 17.479 1.00 44.46 113 PRO C CA 1
ATOM 1278 C C . PRO C 1 13 ? 0.156 18.580 16.357 1.00 44.52 113 PRO C C 1
ATOM 1279 O O . PRO C 1 13 ? 1.140 19.317 16.617 1.00 40.63 113 PRO C O 1
ATOM 1283 N N . ASP C 1 14 ? -0.304 18.374 15.117 1.00 38.74 114 ASP C N 1
ATOM 1284 C CA . ASP C 1 14 ? 0.328 18.953 13.934 1.00 37.84 114 ASP C CA 1
ATOM 1285 C C . ASP C 1 14 ? 0.723 20.388 14.141 1.00 36.27 114 ASP C C 1
ATOM 1286 O O . ASP C 1 1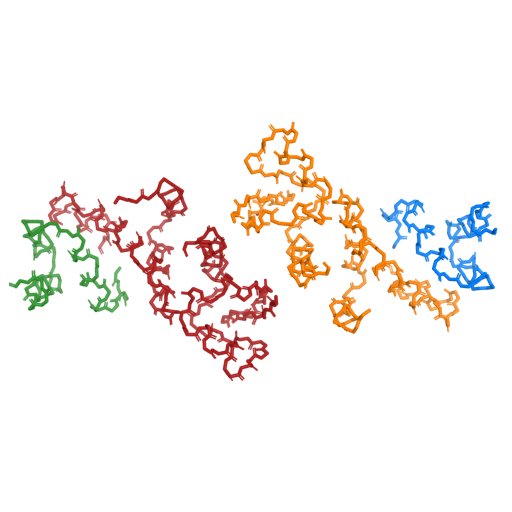4 ? 1.749 20.840 13.630 1.00 34.42 114 ASP C O 1
ATOM 1291 N N . GLU C 1 15 ? -0.062 21.124 14.916 1.00 33.75 115 GLU C N 1
ATOM 1292 C CA . GLU C 1 15 ? 0.304 22.501 15.137 1.00 36.10 115 GLU C CA 1
ATOM 1293 C C . GLU C 1 15 ? 1.674 22.524 15.862 1.00 35.68 115 GLU C C 1
ATOM 1294 O O . GLU C 1 15 ? 2.486 23.404 15.617 1.00 34.77 115 GLU C O 1
ATOM 1300 N N . LEU C 1 16 ? 1.941 21.545 16.725 1.00 34.05 116 LEU C N 1
ATOM 1301 C CA . LEU C 1 16 ? 3.232 21.501 17.417 1.00 32.94 116 LEU C CA 1
ATOM 1302 C C . LEU C 1 16 ? 4.358 21.023 16.484 1.00 31.33 116 LEU C C 1
ATOM 1303 O O . LEU C 1 16 ? 5.521 21.410 16.638 1.00 31.06 116 LEU C O 1
ATOM 1308 N N . LEU C 1 17 ? 4.030 20.203 15.498 1.00 35.98 117 LEU C N 1
ATOM 1309 C CA . LEU C 1 17 ? 5.092 19.792 14.583 1.00 34.63 117 LEU C CA 1
ATOM 1310 C C . LEU C 1 17 ? 5.550 20.992 13.775 1.00 36.03 117 LEU C C 1
ATOM 1311 O O . LEU C 1 17 ? 6.748 21.172 13.558 1.00 34.17 117 LEU C O 1
ATOM 1316 N N . LEU C 1 18 ? 4.603 21.851 13.375 1.00 31.54 118 LEU C N 1
ATOM 1317 C CA . LEU C 1 18 ? 4.930 23.031 12.591 1.00 32.47 118 LEU C CA 1
ATOM 1318 C C . LEU C 1 18 ? 5.815 23.936 13.389 1.00 32.92 118 LEU C C 1
ATOM 1319 O O . LEU C 1 18 ? 6.695 24.610 12.831 1.00 34.94 118 LEU C O 1
ATOM 1324 N N . GLY C 1 19 ? 5.571 23.962 14.704 1.00 32.89 119 GLY C N 1
ATOM 1325 C CA . GLY C 1 19 ? 6.387 24.770 15.582 1.00 31.74 119 GLY C CA 1
ATOM 1326 C C . GLY C 1 19 ? 7.819 24.262 15.525 1.00 25.46 119 GLY C C 1
ATOM 1327 O O . GLY C 1 19 ? 8.765 25.047 15.482 1.00 30.82 119 GLY C O 1
ATOM 1328 N N . ILE C 1 20 ? 7.995 22.947 15.551 1.00 28.19 120 ILE C N 1
ATOM 1329 C CA . ILE C 1 20 ? 9.362 22.413 15.452 1.00 28.78 120 ILE C CA 1
ATOM 1330 C C . ILE C 1 20 ? 9.987 22.737 14.070 1.00 27.42 120 ILE C C 1
ATOM 1331 O O . ILE C 1 20 ? 11.108 23.271 13.964 1.00 26.50 120 ILE C O 1
ATOM 1336 N N . PHE C 1 21 ? 9.250 22.431 13.004 1.00 31.11 121 PHE C N 1
ATOM 1337 C CA . PHE C 1 21 ? 9.743 22.698 11.652 1.00 31.47 121 PHE C CA 1
ATOM 1338 C C . PHE C 1 21 ? 10.037 24.181 11.405 1.00 34.44 121 PHE C C 1
ATOM 1339 O O . PHE C 1 21 ? 10.950 24.500 10.650 1.00 33.66 121 PHE C O 1
ATOM 1347 N N . SER C 1 22 ? 9.286 25.082 12.054 1.00 34.29 122 SER C N 1
ATOM 1348 C CA . SER C 1 22 ? 9.493 26.515 11.887 1.00 31.01 122 SER C CA 1
ATOM 1349 C C . SER C 1 22 ? 10.887 26.928 12.309 1.00 35.78 122 SER C C 1
ATOM 1350 O O . SER C 1 22 ? 11.404 27.948 11.849 1.00 39.78 122 SER C O 1
ATOM 1353 N N . CYS C 1 23 ? 11.502 26.140 13.193 1.00 35.70 123 CYS C N 1
ATOM 1354 C CA . CYS C 1 23 ? 12.861 26.440 13.642 1.00 36.89 123 CYS C CA 1
ATOM 1355 C C . CYS C 1 23 ? 13.938 26.066 12.632 1.00 35.91 123 CYS C C 1
ATOM 1356 O O . CYS C 1 23 ? 15.119 26.376 12.820 1.00 42.62 123 CYS C O 1
ATOM 1359 N N . LEU C 1 24 ? 13.554 25.371 11.575 1.00 40.88 124 LEU C N 1
ATOM 1360 C CA . LEU C 1 24 ? 14.535 24.963 10.576 1.00 42.35 124 LEU C CA 1
ATOM 1361 C C . LEU C 1 24 ? 14.650 26.007 9.472 1.00 44.82 124 LEU C C 1
ATOM 1362 O O . LEU C 1 24 ? 13.673 26.644 9.108 1.00 47.76 124 LEU C O 1
ATOM 1367 N N . CYS C 1 25 ? 15.853 26.188 8.945 1.00 48.33 125 CYS C N 1
ATOM 1368 C CA . CYS C 1 25 ? 16.013 27.131 7.855 1.00 48.51 125 CYS C CA 1
ATOM 1369 C C . CYS C 1 25 ? 15.373 26.372 6.696 1.00 49.37 125 CYS C C 1
ATOM 1370 O O . CYS C 1 25 ? 15.499 25.143 6.604 1.00 45.63 125 CYS C O 1
ATOM 1373 N N . LEU C 1 26 ? 14.670 27.096 5.833 1.00 47.61 126 LEU C N 1
ATOM 1374 C CA . LEU C 1 26 ? 13.949 26.500 4.716 1.00 47.41 126 LEU C CA 1
ATOM 1375 C C . LEU C 1 26 ? 14.540 25.281 4.002 1.00 39.87 126 LEU C C 1
ATOM 1376 O O . LEU C 1 26 ? 13.869 24.258 3.872 1.00 33.11 126 LEU C O 1
ATOM 1381 N N . PRO C 1 27 ? 15.782 25.372 3.509 1.00 37.45 127 PRO C N 1
ATOM 1382 C CA . PRO C 1 27 ? 16.363 24.215 2.822 1.00 38.80 127 PRO C CA 1
ATOM 1383 C C . PRO C 1 27 ? 16.227 22.922 3.608 1.00 40.86 127 PRO C C 1
ATOM 1384 O O . PRO C 1 27 ? 16.116 21.830 3.037 1.00 35.52 127 PRO C O 1
ATOM 1388 N N . GLU C 1 28 ? 16.204 23.067 4.930 1.00 37.75 128 GLU C N 1
ATOM 1389 C CA . GLU C 1 28 ? 16.078 21.949 5.857 1.00 34.93 128 GLU C CA 1
ATOM 1390 C C . GLU C 1 28 ? 14.754 21.207 5.729 1.00 32.73 128 GLU C C 1
ATOM 1391 O O . GLU C 1 28 ? 14.666 20.009 6.018 1.00 31.13 128 GLU C O 1
ATOM 1397 N N . LEU C 1 29 ? 13.702 21.924 5.352 1.00 29.95 129 LEU C N 1
ATOM 1398 C CA . LEU C 1 29 ? 12.392 21.287 5.208 1.00 29.36 129 LEU C CA 1
ATOM 1399 C C . LEU C 1 29 ? 12.377 20.146 4.188 1.00 29.26 129 LEU C C 1
ATOM 1400 O O . LEU C 1 29 ? 11.495 19.284 4.243 1.00 29.79 129 LEU C O 1
ATOM 1405 N N . LEU C 1 30 ? 13.342 20.142 3.262 1.00 30.97 130 LEU C N 1
ATOM 1406 C CA . LEU C 1 30 ? 13.426 19.080 2.243 1.00 33.11 130 LEU C CA 1
ATOM 1407 C C . LEU C 1 30 ? 13.679 17.772 2.991 1.00 30.69 130 LEU C C 1
ATOM 1408 O O . LEU C 1 30 ? 13.151 16.713 2.660 1.00 31.41 130 LEU C O 1
ATOM 1413 N N . LYS C 1 31 ? 14.494 17.864 4.036 1.00 30.66 131 LYS C N 1
ATOM 1414 C CA . LYS C 1 31 ? 14.803 16.688 4.821 1.00 31.30 131 LYS C CA 1
ATOM 1415 C C . LYS C 1 31 ? 13.534 16.207 5.514 1.00 28.67 131 LYS C C 1
ATOM 1416 O O . LYS C 1 31 ? 13.140 15.034 5.431 1.00 28.12 131 LYS C O 1
ATOM 1422 N N . VAL C 1 32 ? 12.892 17.125 6.210 1.00 27.12 132 VAL C N 1
ATOM 1423 C CA . VAL C 1 32 ? 11.667 16.793 6.908 1.00 30.31 132 VAL C CA 1
ATOM 1424 C C . VAL C 1 32 ? 10.651 16.172 5.956 1.00 32.41 132 VAL C C 1
ATOM 1425 O O . VAL C 1 32 ? 10.039 15.153 6.277 1.00 25.86 132 VAL C O 1
ATOM 1429 N N . SER C 1 33 ? 10.475 16.771 4.778 1.00 33.00 133 SER C N 1
ATOM 1430 C CA . SER C 1 33 ? 9.474 16.235 3.862 1.00 34.47 133 SER C CA 1
ATOM 1431 C C . SER C 1 33 ? 9.732 14.812 3.445 1.00 36.92 133 SER C C 1
ATOM 1432 O O . SER C 1 33 ? 8.793 14.090 3.124 1.00 36.85 133 SER C O 1
ATOM 1435 N N . GLY C 1 34 ? 11.002 14.408 3.454 1.00 36.46 134 GLY C N 1
ATOM 1436 C CA . GLY C 1 34 ? 11.341 13.056 3.068 1.00 30.41 134 GLY C CA 1
ATOM 1437 C C . GLY C 1 34 ? 11.311 12.033 4.189 1.00 30.68 134 GLY C C 1
ATOM 1438 O O . GLY C 1 34 ? 11.814 10.946 4.003 1.00 32.03 134 GLY C O 1
ATOM 1439 N N . VAL C 1 35 ? 10.731 12.370 5.345 1.00 35.07 135 VAL C N 1
ATOM 1440 C CA . VAL C 1 35 ? 10.702 11.446 6.494 1.00 35.61 135 VAL C CA 1
ATOM 1441 C C . VAL C 1 35 ? 9.482 10.547 6.475 1.00 35.70 135 VAL C C 1
ATOM 1442 O O . VAL C 1 35 ? 9.598 9.331 6.566 1.00 33.64 135 VAL C O 1
ATOM 1446 N N . CYS C 1 36 ? 8.309 11.145 6.339 1.00 38.77 136 CYS C N 1
ATOM 1447 C CA . CYS C 1 36 ? 7.103 10.349 6.273 1.00 38.48 136 CYS C CA 1
ATOM 1448 C C . CYS C 1 36 ? 5.899 11.143 5.813 1.00 36.91 136 CYS C C 1
ATOM 1449 O O . CYS C 1 36 ? 5.964 12.362 5.598 1.00 38.20 136 CYS C O 1
ATOM 1452 N N . LYS C 1 37 ? 4.790 10.420 5.697 1.00 42.27 137 LYS C N 1
ATOM 1453 C CA . LYS C 1 37 ? 3.500 10.935 5.251 1.00 45.14 137 LYS C CA 1
ATOM 1454 C C . LYS C 1 37 ? 3.122 12.280 5.857 1.00 43.18 137 LYS C C 1
ATOM 1455 O O . LYS C 1 37 ? 2.934 13.260 5.137 1.00 36.40 137 LYS C O 1
ATOM 1461 N N . ARG C 1 38 ? 3.005 12.322 7.185 1.00 44.82 138 ARG C N 1
ATOM 1462 C CA . ARG C 1 38 ? 2.614 13.550 7.877 1.00 39.31 138 ARG C CA 1
ATOM 1463 C C . ARG C 1 38 ? 3.584 14.692 7.633 1.00 36.19 138 ARG C C 1
ATOM 1464 O O . ARG C 1 38 ? 3.190 15.818 7.311 1.00 34.78 138 ARG C O 1
ATOM 1472 N N . TRP C 1 39 ? 4.861 14.395 7.822 1.00 36.35 139 TRP C N 1
ATOM 1473 C CA . TRP C 1 39 ? 5.893 15.398 7.660 1.00 36.71 139 TRP C CA 1
ATOM 1474 C C . TRP C 1 39 ? 5.843 16.030 6.276 1.00 30.88 139 TRP C C 1
ATOM 1475 O O . TRP C 1 39 ? 5.956 17.243 6.135 1.00 32.05 139 TRP C O 1
ATOM 1486 N N . TYR C 1 40 ? 5.646 15.217 5.248 1.00 38.08 140 TYR C N 1
ATOM 1487 C CA . TYR C 1 40 ? 5.569 15.775 3.918 1.00 40.14 140 TYR C CA 1
ATOM 1488 C C . TYR C 1 40 ? 4.379 16.778 3.837 1.00 40.10 140 TYR C C 1
ATOM 1489 O O . TYR C 1 40 ? 4.541 17.891 3.325 1.00 42.36 140 TYR C O 1
ATOM 1498 N N . ARG C 1 41 ? 3.210 16.403 4.367 1.00 41.68 141 ARG C N 1
ATOM 1499 C CA . ARG C 1 41 ? 2.030 17.292 4.344 1.00 40.08 141 ARG C CA 1
ATOM 1500 C C . ARG C 1 41 ? 2.273 18.606 5.091 1.00 41.99 141 ARG C C 1
ATOM 1501 O O . ARG C 1 41 ? 1.954 19.675 4.583 1.00 42.52 141 ARG C O 1
ATOM 1509 N N . LEU C 1 42 ? 2.832 18.526 6.301 1.00 38.87 142 LEU C N 1
ATOM 1510 C CA . LEU C 1 42 ? 3.069 19.727 7.106 1.00 36.17 142 LEU C CA 1
ATOM 1511 C C . LEU C 1 42 ? 4.203 20.567 6.589 1.00 35.47 142 LEU C C 1
ATOM 1512 O O . LEU C 1 42 ? 4.193 21.783 6.735 1.00 33.97 142 LEU C O 1
ATOM 1517 N N . ALA C 1 43 ? 5.205 19.918 5.997 1.00 38.90 143 ALA C N 1
ATOM 1518 C CA . ALA C 1 43 ? 6.353 20.649 5.468 1.00 36.45 143 ALA C CA 1
ATOM 1519 C C . ALA C 1 43 ? 5.870 21.602 4.401 1.00 34.98 143 ALA C C 1
ATOM 1520 O O . ALA C 1 43 ? 6.458 22.656 4.193 1.00 37.39 143 ALA C O 1
ATOM 1522 N N . SER C 1 44 ? 4.778 21.223 3.736 1.00 40.60 144 SER C N 1
ATOM 1523 C CA . SER C 1 44 ? 4.157 22.014 2.672 1.00 45.66 144 SER C CA 1
ATOM 1524 C C . SER C 1 44 ? 3.198 23.057 3.253 1.00 51.56 144 SER C C 1
ATOM 1525 O O . SER C 1 44 ? 2.378 23.592 2.514 1.00 54.53 144 SER C O 1
ATOM 1528 N N . ASP C 1 45 ? 3.287 23.351 4.554 1.00 48.74 145 ASP C N 1
ATOM 1529 C CA . ASP C 1 45 ? 2.346 24.289 5.198 1.00 48.94 145 ASP C CA 1
ATOM 1530 C C . ASP C 1 45 ? 2.415 25.725 4.782 1.00 53.70 145 ASP C C 1
ATOM 1531 O O . ASP C 1 45 ? 3.480 26.364 4.857 1.00 56.00 145 ASP C O 1
ATOM 1536 N N . GLU C 1 46 ? 1.257 26.267 4.415 1.00 57.17 146 GLU C N 1
ATOM 1537 C CA . GLU C 1 46 ? 1.193 27.646 4.002 1.00 59.78 146 GLU C CA 1
ATOM 1538 C C . GLU C 1 46 ? 2.100 28.465 4.918 1.00 56.75 146 GLU C C 1
ATOM 1539 O O . GLU C 1 46 ? 2.987 29.170 4.440 1.00 54.71 146 GLU C O 1
ATOM 1545 N N . SER C 1 47 ? 1.899 28.334 6.233 1.00 55.73 147 SER C N 1
ATOM 1546 C CA . SER C 1 47 ? 2.646 29.138 7.204 1.00 56.68 147 SER C CA 1
ATOM 1547 C C . SER C 1 47 ? 4.173 29.081 7.134 1.00 59.28 147 SER C C 1
ATOM 1548 O O . SER C 1 47 ? 4.847 29.862 7.797 1.00 58.74 147 SER C O 1
ATOM 1551 N N . LEU C 1 48 ? 4.739 28.168 6.357 1.00 60.96 148 LEU C N 1
ATOM 1552 C CA . LEU C 1 48 ? 6.198 28.115 6.289 1.00 60.63 148 LEU C CA 1
ATOM 1553 C C . LEU C 1 48 ? 6.780 28.800 5.062 1.00 60.68 148 LEU C C 1
ATOM 1554 O O . LEU C 1 48 ? 7.958 29.160 5.047 1.00 58.89 148 LEU C O 1
ATOM 1559 N N . TRP C 1 49 ? 5.936 28.982 4.045 1.00 62.97 149 TRP C N 1
ATOM 1560 C CA . TRP C 1 49 ? 6.322 29.593 2.772 1.00 60.51 149 TRP C CA 1
ATOM 1561 C C . TRP C 1 49 ? 5.475 30.742 2.205 1.00 64.10 149 TRP C C 1
ATOM 1562 O O . TRP C 1 49 ? 5.940 31.341 1.210 1.00 68.88 149 TRP C O 1
ATOM 1573 N N . PRO D 2 2 ? 3.276 36.127 46.755 1.00 21.31 2 PRO D N 1
ATOM 1574 C CA . PRO D 2 2 ? 1.989 35.385 46.826 1.00 18.73 2 PRO D CA 1
ATOM 1575 C C . PRO D 2 2 ? 2.242 34.042 46.216 1.00 14.97 2 PRO D C 1
ATOM 1576 O O . PRO D 2 2 ? 3.124 33.896 45.352 1.00 14.16 2 PRO D O 1
ATOM 1578 N N . SER D 2 3 ? 1.458 33.051 46.628 1.00 14.59 3 SER D N 1
ATOM 1579 C CA . SER D 2 3 ? 1.698 31.752 46.055 1.00 23.30 3 SER D CA 1
ATOM 1580 C C . SER D 2 3 ? 0.417 31.010 45.931 1.00 27.32 3 SER D C 1
ATOM 1581 O O . SER D 2 3 ? -0.609 31.316 46.620 1.00 20.57 3 SER D O 1
ATOM 1584 N N . ILE D 2 4 ? 0.458 30.031 45.033 1.00 18.31 4 ILE D N 1
ATOM 1585 C CA . ILE D 2 4 ? -0.718 29.267 44.816 1.00 24.03 4 ILE D CA 1
ATOM 1586 C C . ILE D 2 4 ? -0.350 27.806 44.730 1.00 24.58 4 ILE D C 1
ATOM 1587 O O . ILE D 2 4 ? 0.823 27.457 44.532 1.00 19.88 4 ILE D O 1
ATOM 1592 N N . LYS D 2 5 ? -1.342 26.966 44.946 1.00 25.43 5 LYS D N 1
ATOM 1593 C CA . LYS D 2 5 ? -1.111 25.541 44.834 1.00 24.86 5 LYS D CA 1
ATOM 1594 C C . LYS D 2 5 ? -1.546 25.067 43.456 1.00 22.52 5 LYS D C 1
ATOM 1595 O O . LYS D 2 5 ? -2.618 25.429 42.941 1.00 23.30 5 LYS D O 1
ATOM 1601 N N . LEU D 2 6 ? -0.685 24.280 42.831 1.00 16.43 6 LEU D N 1
ATOM 1602 C CA . LEU D 2 6 ? -0.991 23.714 41.541 1.00 18.41 6 LEU D CA 1
ATOM 1603 C C . LEU D 2 6 ? -1.106 22.221 41.862 1.00 16.33 6 LEU D C 1
ATOM 1604 O O . LEU D 2 6 ? -0.292 21.677 42.614 1.00 19.53 6 LEU D O 1
ATOM 1609 N N . GLN D 2 7 ? -2.104 21.592 41.289 1.00 15.96 7 GLN D N 1
ATOM 1610 C CA . GLN D 2 7 ? -2.353 20.176 41.526 1.00 19.74 7 GLN D CA 1
ATOM 1611 C C . GLN D 2 7 ? -2.234 19.395 40.246 1.00 16.72 7 GLN D C 1
ATOM 1612 O O . GLN D 2 7 ? -2.977 19.631 39.288 1.00 20.84 7 GLN D O 1
ATOM 1618 N N . SER D 2 8 ? -1.309 18.446 40.223 1.00 14.20 8 SER D N 1
ATOM 1619 C CA . SER D 2 8 ? -1.114 17.658 39.025 1.00 12.62 8 SER D CA 1
ATOM 1620 C C . SER D 2 8 ? -2.283 16.663 38.851 1.00 16.07 8 SER D C 1
ATOM 1621 O O . SER D 2 8 ?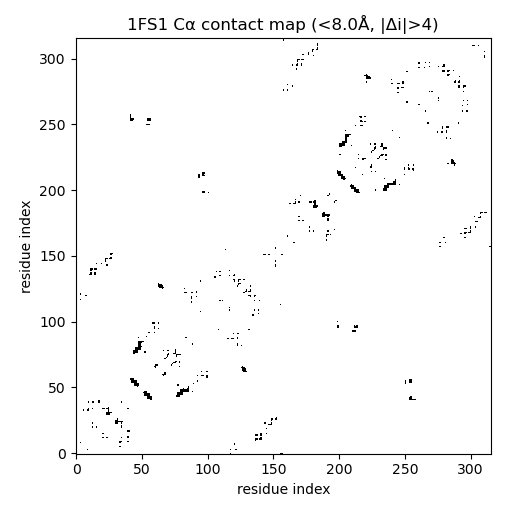 -3.119 16.475 39.755 1.00 22.26 8 SER D O 1
ATOM 1624 N N . SER D 2 9 ? -2.333 16.054 37.685 1.00 12.91 9 SER D N 1
ATOM 1625 C CA . SER D 2 9 ? -3.428 15.140 37.384 1.00 19.19 9 SER D CA 1
ATOM 1626 C C . SER D 2 9 ? -3.460 13.999 38.364 1.00 22.72 9 SER D C 1
ATOM 1627 O O . SER D 2 9 ? -4.543 13.454 38.617 1.00 17.87 9 SER D O 1
ATOM 1630 N N . ASP D 2 10 ? -2.276 13.652 38.890 1.00 20.08 10 ASP D N 1
ATOM 1631 C CA . ASP D 2 10 ? -2.111 12.543 39.826 1.00 24.96 10 ASP D CA 1
ATOM 1632 C C . ASP D 2 10 ? -2.021 12.988 41.280 1.00 25.59 10 ASP D C 1
ATOM 1633 O O . ASP D 2 10 ? -1.502 12.282 42.138 1.00 27.65 10 ASP D O 1
ATOM 1638 N N . GLY D 2 11 ? -2.487 14.208 41.517 1.00 19.89 11 GLY D N 1
ATOM 1639 C CA . GLY D 2 11 ? -2.671 14.731 42.849 1.00 18.21 11 GLY D CA 1
ATOM 1640 C C . GLY D 2 11 ? -1.588 15.405 43.648 1.00 16.20 11 GLY D C 1
ATOM 1641 O O . GLY D 2 11 ? -1.905 15.929 44.720 1.00 18.14 11 GLY D O 1
ATOM 1642 N N . GLU D 2 12 ? -0.371 15.454 43.114 1.00 16.10 12 GLU D N 1
ATOM 1643 C CA . GLU D 2 12 ? 0.702 16.081 43.866 1.00 13.68 12 GLU D CA 1
ATOM 1644 C C . GLU D 2 12 ? 0.386 17.572 43.857 1.00 10.00 12 GLU D C 1
ATOM 1645 O O . GLU D 2 12 ? 0.006 18.156 42.827 1.00 13.61 12 GLU D O 1
ATOM 1651 N N . ILE D 2 13 ? 0.605 18.184 45.002 1.00 13.53 13 ILE D N 1
ATOM 1652 C CA . ILE D 2 13 ? 0.382 19.603 45.134 1.00 17.89 13 ILE D CA 1
ATOM 1653 C C . ILE D 2 13 ? 1.734 20.302 45.138 1.00 18.35 13 ILE D C 1
ATOM 1654 O O . ILE D 2 13 ? 2.692 19.845 45.800 1.00 20.17 13 ILE D O 1
ATOM 1659 N N . PHE D 2 14 ? 1.823 21.386 44.369 1.00 15.53 14 PHE D N 1
ATOM 1660 C CA . PHE D 2 14 ? 3.028 22.192 44.342 1.00 15.37 14 PHE D CA 1
ATOM 1661 C C . PHE D 2 14 ? 2.653 23.610 44.734 1.00 15.66 14 PHE D C 1
ATOM 1662 O O . PHE D 2 14 ? 1.781 24.201 44.107 1.00 18.94 14 PHE D O 1
ATOM 1670 N N . GLU D 2 15 ? 3.321 24.107 45.762 1.00 16.59 15 GLU D N 1
ATOM 1671 C CA . GLU D 2 15 ? 3.149 25.468 46.227 1.00 20.10 15 GLU D CA 1
ATOM 1672 C C . GLU D 2 15 ? 4.082 26.252 45.278 1.00 19.17 15 GLU D C 1
ATOM 1673 O O . GLU D 2 15 ? 5.306 26.016 45.238 1.00 16.52 15 GLU D O 1
ATOM 1679 N N . VAL D 2 16 ? 3.515 27.155 44.501 1.00 17.93 16 VAL D N 1
ATOM 1680 C CA . VAL D 2 16 ? 4.315 27.917 43.544 1.00 18.00 16 VAL D CA 1
ATOM 1681 C C . VAL D 2 16 ? 4.153 29.419 43.638 1.00 20.98 16 VAL D C 1
ATOM 1682 O O . VAL D 2 16 ? 3.057 29.915 43.730 1.00 17.98 16 VAL D O 1
ATOM 1686 N N . ASP D 2 17 ? 5.251 30.138 43.553 1.00 17.53 17 ASP D N 1
ATOM 1687 C CA . ASP D 2 17 ? 5.193 31.629 43.560 1.00 16.65 17 ASP D CA 1
ATOM 1688 C C . ASP D 2 17 ? 4.335 32.030 42.342 1.00 14.01 17 ASP D C 1
ATOM 1689 O O . ASP D 2 17 ? 4.524 31.553 41.222 1.00 14.18 17 ASP D O 1
ATOM 1694 N N . VAL D 2 18 ? 3.373 32.921 42.508 1.00 17.72 18 VAL D N 1
ATOM 1695 C CA . VAL D 2 18 ? 2.535 33.316 41.373 1.00 17.70 18 VAL D CA 1
ATOM 1696 C C . VAL D 2 18 ? 3.447 33.956 40.299 1.00 16.38 18 VAL D C 1
ATOM 1697 O O . VAL D 2 18 ? 3.127 33.996 39.134 1.00 20.65 18 VAL D O 1
ATOM 1701 N N . GLU D 2 19 ? 4.596 34.473 40.699 1.00 21.32 19 GLU D N 1
ATOM 1702 C CA . GLU D 2 19 ? 5.456 35.114 39.699 1.00 24.89 19 GLU D CA 1
ATOM 1703 C C . GLU D 2 19 ? 6.089 34.040 38.776 1.00 26.69 19 GLU D C 1
ATOM 1704 O O . GLU D 2 19 ? 6.452 34.262 37.601 1.00 23.43 19 GLU D O 1
ATOM 1710 N N . ILE D 2 20 ? 6.148 32.844 39.308 1.00 22.41 20 ILE D N 1
ATOM 1711 C CA . ILE D 2 20 ? 6.718 31.725 38.577 1.00 23.37 20 ILE D CA 1
ATOM 1712 C C . ILE D 2 20 ? 5.611 31.065 37.755 1.00 23.47 20 ILE D C 1
ATOM 1713 O O . ILE D 2 20 ? 5.780 30.795 36.564 1.00 20.50 20 ILE D O 1
ATOM 1718 N N . ALA D 2 21 ? 4.481 30.819 38.411 1.00 22.28 21 ALA D N 1
ATOM 1719 C CA . ALA D 2 21 ? 3.337 30.170 37.785 1.00 18.59 21 ALA D CA 1
ATOM 1720 C C . ALA D 2 21 ? 2.779 30.941 36.619 1.00 21.59 21 ALA D C 1
ATOM 1721 O O . ALA D 2 21 ? 2.297 30.349 35.651 1.00 22.07 21 ALA D O 1
ATOM 1723 N N . LYS D 2 22 ? 2.827 32.270 36.728 1.00 18.34 22 LYS D N 1
ATOM 1724 C CA . LYS D 2 22 ? 2.302 33.205 35.715 1.00 22.65 22 LYS D CA 1
ATOM 1725 C C . LYS D 2 22 ? 2.903 33.117 34.285 1.00 23.59 22 LYS D C 1
ATOM 1726 O O . LYS D 2 22 ? 2.395 33.737 33.347 1.00 23.82 22 LYS D O 1
ATOM 1732 N N . GLN D 2 23 ? 3.974 32.362 34.097 1.00 25.95 23 GLN D N 1
ATOM 1733 C CA . GLN D 2 23 ? 4.546 32.249 32.753 1.00 23.19 23 GLN D CA 1
ATOM 1734 C C . GLN D 2 23 ? 3.661 31.333 31.928 1.00 23.23 23 GLN D C 1
ATOM 1735 O O . GLN D 2 23 ? 3.784 31.201 30.694 1.00 20.76 23 GLN D O 1
ATOM 1741 N N . SER D 2 24 ? 2.775 30.665 32.636 1.00 22.47 24 SER D N 1
ATOM 1742 C CA . SER D 2 24 ? 1.770 29.831 32.013 1.00 20.37 24 SER D CA 1
ATOM 1743 C C . SER D 2 24 ? 0.660 30.871 31.856 1.00 24.43 24 SER D C 1
ATOM 1744 O O . SER D 2 24 ? 0.025 31.246 32.845 1.00 21.20 24 SER D O 1
ATOM 1747 N N . VAL D 2 25 ? 0.395 31.320 30.638 1.00 26.09 25 VAL D N 1
ATOM 1748 C CA . VAL D 2 25 ? -0.614 32.365 30.449 1.00 29.97 25 VAL D CA 1
ATOM 1749 C C . VAL D 2 25 ? -1.950 31.989 31.043 1.00 29.37 25 VAL D C 1
ATOM 1750 O O . VAL D 2 25 ? -2.651 32.824 31.622 1.00 29.48 25 VAL D O 1
ATOM 1754 N N . THR D 2 26 ? -2.315 30.720 30.907 1.00 27.01 26 THR D N 1
ATOM 1755 C CA . THR D 2 26 ? -3.578 30.243 31.414 1.00 28.05 26 THR D CA 1
ATOM 1756 C C . THR D 2 26 ? -3.629 30.187 32.948 1.00 33.25 26 THR D C 1
ATOM 1757 O O . THR D 2 26 ? -4.642 30.567 33.552 1.00 26.72 26 THR D O 1
ATOM 1761 N N . ILE D 2 27 ? -2.574 29.676 33.587 1.00 27.31 27 ILE D N 1
ATOM 1762 C CA . ILE D 2 27 ? -2.596 29.650 35.036 1.00 24.18 27 ILE D CA 1
ATOM 1763 C C . ILE D 2 27 ? -2.630 31.089 35.550 1.00 20.84 27 ILE D C 1
ATOM 1764 O O . ILE D 2 27 ? -3.235 31.386 36.590 1.00 24.07 27 ILE D O 1
ATOM 1769 N N . LYS D 2 28 ? -1.945 31.981 34.843 1.00 21.55 28 LYS D N 1
ATOM 1770 C CA . LYS D 2 28 ? -1.908 33.401 35.241 1.00 26.51 28 LYS D CA 1
ATOM 1771 C C . LYS D 2 28 ? -3.331 33.972 35.399 1.00 26.56 28 LYS D C 1
ATOM 1772 O O . LYS D 2 28 ? -3.675 34.622 36.401 1.00 22.49 28 LYS D O 1
ATOM 1778 N N . THR D 2 29 ? -4.172 33.704 34.409 1.00 27.32 29 THR D N 1
ATOM 1779 C CA . THR D 2 29 ? -5.548 34.191 34.474 1.00 31.76 29 THR D CA 1
ATOM 1780 C C . THR D 2 29 ? -6.365 33.518 35.565 1.00 29.88 29 THR D C 1
ATOM 1781 O O . THR D 2 29 ? -7.210 34.162 36.212 1.00 27.49 29 THR D O 1
ATOM 1785 N N . MET D 2 30 ? -6.133 32.223 35.764 1.00 22.82 30 ME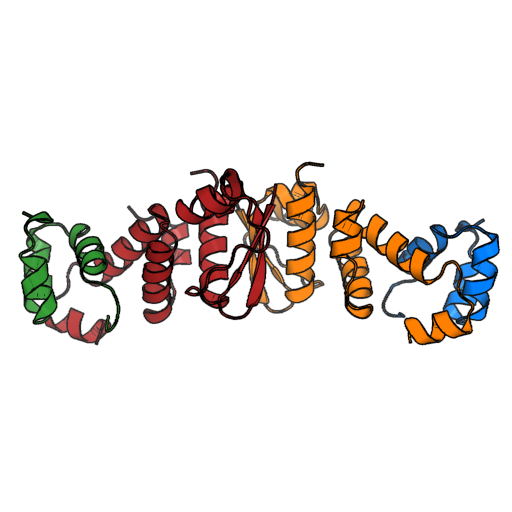T D N 1
ATOM 1786 C CA . MET D 2 30 ? -6.883 31.505 36.802 1.00 27.05 30 MET D CA 1
ATOM 1787 C C . MET D 2 30 ? -6.551 31.973 38.224 1.00 28.06 30 MET D C 1
ATOM 1788 O O . MET D 2 30 ? -7.445 32.108 39.066 1.00 32.42 30 MET D O 1
ATOM 1793 N N . LEU D 2 31 ? -5.277 32.269 38.452 1.00 25.38 31 LEU D N 1
ATOM 1794 C CA . LEU D 2 31 ? -4.809 32.693 39.755 1.00 28.47 31 LEU D CA 1
ATOM 1795 C C . LEU D 2 31 ? -5.221 34.138 40.018 1.00 26.99 31 LEU D C 1
ATOM 1796 O O . LEU D 2 31 ? -5.780 34.438 41.070 1.00 29.12 31 LEU D O 1
ATOM 1801 N N . GLU D 2 32 ? -4.972 35.014 39.045 1.00 23.65 32 GLU D N 1
ATOM 1802 C CA . GLU D 2 32 ? -5.247 36.438 39.210 1.00 26.33 32 GLU D CA 1
ATOM 1803 C C . GLU D 2 32 ? -6.696 36.834 39.067 1.00 28.32 32 GLU D C 1
ATOM 1804 O O . GLU D 2 32 ? -7.166 37.715 39.804 1.00 24.76 32 GLU D O 1
ATOM 1810 N N . ASP D 2 33 ? -7.385 36.195 38.114 1.00 31.25 33 ASP D N 1
ATOM 1811 C CA . ASP D 2 33 ? -8.790 36.497 37.825 1.00 39.42 33 ASP D CA 1
ATOM 1812 C C . ASP D 2 33 ? -9.827 35.543 38.413 1.00 39.59 33 ASP D C 1
ATOM 1813 O O . ASP D 2 33 ? -10.785 35.989 39.044 1.00 36.30 33 ASP D O 1
ATOM 1818 N N . LEU D 2 34 ? -9.665 34.243 38.184 1.00 42.26 34 LEU D N 1
ATOM 1819 C CA . LEU D 2 34 ? -10.630 33.293 38.728 1.00 47.96 34 LEU D CA 1
ATOM 1820 C C . LEU D 2 34 ? -10.363 33.056 40.211 1.00 52.53 34 LEU D C 1
ATOM 1821 O O . LEU D 2 34 ? -11.256 32.642 40.949 1.00 58.23 34 LEU D O 1
ATOM 1826 N N . GLY D 2 35 ? -9.139 33.329 40.654 1.00 57.39 35 GLY D N 1
ATOM 1827 C CA . GLY D 2 35 ? -8.813 33.138 42.056 1.00 58.41 35 GLY D CA 1
ATOM 1828 C C . GLY D 2 35 ? -9.070 31.711 42.465 1.00 61.96 35 GLY D C 1
ATOM 1829 O O . GLY D 2 35 ? -9.868 31.437 43.368 1.00 64.66 35 GLY D O 1
ATOM 1830 N N . MET D 2 36 ? -8.378 30.786 41.822 1.00 62.23 36 MET D N 1
ATOM 1831 C CA . MET D 2 36 ? -8.601 29.391 42.127 1.00 62.23 36 MET D CA 1
ATOM 1832 C C . MET D 2 36 ? -7.662 28.808 43.142 1.00 61.07 36 MET D C 1
ATOM 1833 O O . MET D 2 36 ? -6.440 28.836 42.983 1.00 62.97 36 MET D O 1
ATOM 1838 N N . ASP D 2 37 ? -8.260 28.302 44.209 1.00 62.82 43 ASP D N 1
ATOM 1839 C CA . ASP D 2 37 ? -7.550 27.638 45.285 1.00 60.28 43 ASP D CA 1
ATOM 1840 C C . ASP D 2 37 ? -6.981 26.456 44.474 1.00 58.49 43 ASP D C 1
ATOM 1841 O O . ASP D 2 37 ? -7.061 26.502 43.240 1.00 63.98 43 ASP D O 1
ATOM 1846 N N . PRO D 2 38 ? -6.475 25.393 45.087 1.00 50.56 44 PRO D N 1
ATOM 1847 C CA . PRO D 2 38 ? -5.930 24.350 44.222 1.00 46.23 44 PRO D CA 1
ATOM 1848 C C . PRO D 2 38 ? -6.179 24.467 42.704 1.00 40.74 44 PRO D C 1
ATOM 1849 O O . PRO D 2 38 ? -7.237 24.118 42.222 1.00 41.81 44 PRO D O 1
ATOM 1853 N N . VAL D 2 39 ? -5.198 24.971 41.949 1.00 36.16 45 VAL D N 1
ATOM 1854 C CA . VAL D 2 39 ? -5.388 25.072 40.493 1.00 31.57 45 VAL D CA 1
ATOM 1855 C C . VAL D 2 39 ? -5.255 23.668 39.912 1.00 32.81 45 VAL D C 1
ATOM 1856 O O . VAL D 2 39 ? -4.166 23.112 39.897 1.00 32.34 45 VAL D O 1
ATOM 1860 N N . PRO D 2 40 ? -6.362 23.067 39.441 1.00 28.53 46 PRO D N 1
ATOM 1861 C CA . PRO D 2 40 ? -6.224 21.713 38.906 1.00 25.39 46 PRO D CA 1
ATOM 1862 C C . PRO D 2 40 ? -5.611 21.695 37.508 1.00 24.95 46 PRO D C 1
ATOM 1863 O O . PRO D 2 40 ? -5.951 22.519 36.681 1.00 23.72 4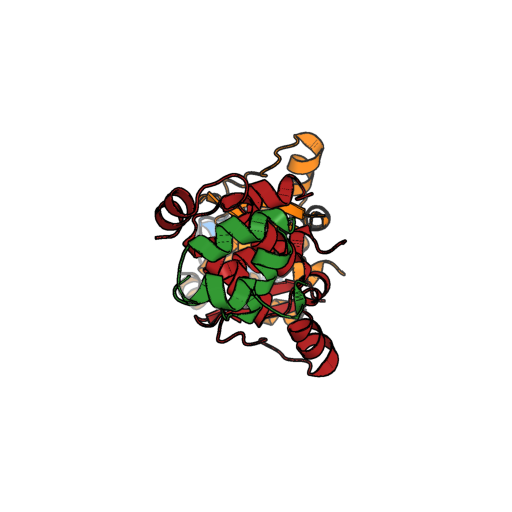6 PRO D O 1
ATOM 1867 N N . LEU D 2 41 ? -4.698 20.761 37.243 1.00 19.71 47 LEU D N 1
ATOM 1868 C CA . LEU D 2 41 ? -4.105 20.673 35.901 1.00 19.82 47 LEU D CA 1
ATOM 1869 C C . LEU D 2 41 ? -4.286 19.204 35.502 1.00 18.08 47 LEU D C 1
ATOM 1870 O O . LEU D 2 41 ? -3.352 18.429 35.583 1.00 21.20 47 LEU D O 1
ATOM 1875 N N . PRO D 2 42 ? -5.499 18.803 35.053 1.00 26.55 48 PRO D N 1
ATOM 1876 C CA . PRO D 2 42 ? -5.791 17.417 34.657 1.00 25.07 48 PRO D CA 1
ATOM 1877 C C . PRO D 2 42 ? -4.927 16.780 33.585 1.00 19.39 48 PRO D C 1
ATOM 1878 O O . PRO D 2 42 ? -4.911 15.578 33.460 1.00 24.68 48 PRO D O 1
ATOM 1882 N N . ASN D 2 43 ? -4.208 17.569 32.785 1.00 18.71 49 ASN D N 1
ATOM 1883 C CA . ASN D 2 43 ? -3.408 16.959 31.743 1.00 18.75 49 ASN D CA 1
ATOM 1884 C C . ASN D 2 43 ? -1.894 17.052 31.920 1.00 17.49 49 ASN D C 1
ATOM 1885 O O . ASN D 2 43 ? -1.121 16.849 30.980 1.00 18.84 49 ASN D O 1
ATOM 1890 N N . VAL D 2 44 ? -1.471 17.343 33.132 1.00 15.77 50 VAL D N 1
ATOM 1891 C CA . VAL D 2 44 ? -0.040 17.352 33.369 1.00 18.94 50 VAL D CA 1
ATOM 1892 C C . VAL D 2 44 ? 0.211 16.515 34.607 1.00 11.45 50 VAL D C 1
ATOM 1893 O O . VAL D 2 44 ? -0.404 16.787 35.662 1.00 14.15 50 VAL D O 1
ATOM 1897 N N . ASN D 2 45 ? 1.083 15.517 34.500 1.00 13.97 51 ASN D N 1
ATOM 1898 C CA . ASN D 2 45 ? 1.352 14.688 35.678 1.00 15.66 51 ASN D CA 1
ATOM 1899 C C . ASN D 2 45 ? 2.399 15.337 36.583 1.00 14.40 51 ASN D C 1
ATOM 1900 O O . ASN D 2 45 ? 3.067 16.298 36.192 1.00 17.49 51 ASN D O 1
ATOM 1905 N N . ALA D 2 46 ? 2.581 14.773 37.759 1.00 14.94 52 ALA D N 1
ATOM 1906 C CA . ALA D 2 46 ? 3.529 15.353 38.692 1.00 15.80 52 ALA D CA 1
ATOM 1907 C C . ALA D 2 46 ? 4.949 15.438 38.180 1.00 17.03 52 ALA D C 1
ATOM 1908 O O . ALA D 2 46 ? 5.621 16.461 38.355 1.00 16.00 52 ALA D O 1
ATOM 1910 N N . ALA D 2 47 ? 5.427 14.374 37.539 1.00 14.73 53 ALA D N 1
ATOM 1911 C CA . ALA D 2 47 ? 6.808 14.401 37.094 1.00 18.33 53 ALA D CA 1
ATOM 1912 C C . ALA D 2 47 ? 7.049 15.491 36.073 1.00 17.69 53 ALA D C 1
ATOM 1913 O O . ALA D 2 47 ? 8.057 16.166 36.118 1.00 14.34 53 ALA D O 1
ATOM 1915 N N . ILE D 2 48 ? 6.130 15.652 35.132 1.00 12.64 54 ILE D N 1
ATOM 1916 C CA . ILE D 2 48 ? 6.338 16.679 34.162 1.00 15.94 54 ILE D CA 1
ATOM 1917 C C . ILE D 2 48 ? 6.075 18.066 34.788 1.00 15.75 54 ILE D C 1
ATOM 1918 O O . ILE D 2 48 ? 6.837 19.009 34.533 1.00 13.73 54 ILE D O 1
ATOM 1923 N N . LEU D 2 49 ? 5.056 18.182 35.640 1.00 16.32 55 LEU D N 1
ATOM 1924 C CA . LEU D 2 49 ? 4.751 19.482 36.274 1.00 17.91 55 LEU D CA 1
ATOM 1925 C C . LEU D 2 49 ? 5.978 19.986 37.078 1.00 14.62 55 LEU D C 1
ATOM 1926 O O . LEU D 2 49 ? 6.285 21.177 37.077 1.00 12.48 55 LEU D O 1
ATOM 1931 N N . LYS D 2 50 ? 6.673 19.070 37.747 1.00 14.83 56 LYS D N 1
ATOM 1932 C CA . LYS D 2 50 ? 7.837 19.456 38.527 1.00 17.60 56 LYS D CA 1
ATOM 1933 C C . LYS D 2 50 ? 8.875 20.071 37.599 1.00 13.69 56 LYS D C 1
ATOM 1934 O O . LYS D 2 50 ? 9.491 21.069 37.951 1.00 15.54 56 LYS D O 1
ATOM 1940 N N . LYS D 2 51 ? 9.048 19.496 36.421 1.00 12.21 57 LYS D N 1
ATOM 1941 C CA . LYS D 2 51 ? 10.035 20.002 35.469 1.00 15.20 57 LYS D CA 1
ATOM 1942 C C . LYS D 2 51 ? 9.572 21.323 34.883 1.00 16.37 57 LYS D C 1
ATOM 1943 O O . LYS D 2 51 ? 10.364 22.250 34.721 1.00 12.26 57 LYS D O 1
ATOM 1949 N N . VAL D 2 52 ? 8.273 21.422 34.610 1.00 9.63 58 VAL D N 1
ATOM 1950 C CA . VAL D 2 52 ? 7.757 22.684 34.080 1.00 12.06 58 VAL D CA 1
ATOM 1951 C C . VAL D 2 52 ? 7.993 23.771 35.143 1.00 12.29 58 VAL D C 1
ATOM 1952 O O . VAL D 2 52 ? 8.453 24.875 34.814 1.00 16.28 58 VAL D O 1
ATOM 1956 N N . ILE D 2 53 ? 7.665 23.475 36.396 1.00 11.86 59 ILE D N 1
ATOM 1957 C CA . ILE D 2 53 ? 7.895 24.450 37.477 1.00 12.83 59 ILE D CA 1
ATOM 1958 C C . ILE D 2 53 ? 9.376 24.817 37.574 1.00 18.35 59 ILE D C 1
ATOM 1959 O O . ILE D 2 53 ? 9.688 26.002 37.706 1.00 12.00 59 ILE D O 1
ATOM 1964 N N . GLN D 2 54 ? 10.270 23.828 37.532 1.00 12.18 60 GLN D N 1
ATOM 1965 C CA . GLN D 2 54 ? 11.706 24.119 37.537 1.00 14.15 60 GLN D CA 1
ATOM 1966 C C . GLN D 2 54 ? 12.071 25.142 36.445 1.00 11.17 60 GLN D C 1
ATOM 1967 O O . GLN D 2 54 ? 12.800 26.131 36.719 1.00 14.79 60 GLN D O 1
ATOM 1973 N N . TRP D 2 55 ? 11.630 24.877 35.216 1.00 11.63 61 TRP D N 1
ATOM 1974 C CA . TRP D 2 55 ? 11.938 25.764 34.077 1.00 15.56 61 TRP D CA 1
ATOM 1975 C C . TRP D 2 55 ? 11.382 27.151 34.385 1.00 13.37 61 TRP D C 1
ATOM 1976 O O . TRP D 2 55 ? 12.082 28.140 34.259 1.00 13.24 61 TRP D O 1
ATOM 1987 N N . CYS D 2 56 ? 10.103 27.212 34.759 1.00 11.07 62 CYS D N 1
ATOM 1988 C CA . CYS D 2 56 ? 9.485 28.480 35.110 1.00 12.53 62 CYS D CA 1
ATOM 1989 C C . CYS D 2 56 ? 10.228 29.211 36.237 1.00 15.23 62 CYS D C 1
ATOM 1990 O O . CYS D 2 56 ? 10.379 30.421 36.193 1.00 15.85 62 CYS D O 1
ATOM 1993 N N . THR D 2 57 ? 10.693 28.475 37.247 1.00 15.34 63 THR D N 1
ATOM 1994 C CA . THR D 2 57 ? 11.408 29.071 38.341 1.00 17.28 63 THR D CA 1
ATOM 1995 C C . THR D 2 57 ? 12.700 29.713 37.799 1.00 18.05 63 THR D C 1
ATOM 1996 O O . THR D 2 57 ? 12.977 30.872 38.100 1.00 14.38 63 THR D O 1
ATOM 2000 N N . HIS D 2 58 ? 13.438 28.997 36.949 1.00 14.52 64 HIS D N 1
ATOM 2001 C CA . HIS D 2 58 ? 14.683 29.560 36.412 1.00 15.00 64 HIS D CA 1
ATOM 2002 C C . HIS D 2 58 ? 14.400 30.752 35.517 1.00 18.85 64 HIS D C 1
ATOM 2003 O O . HIS D 2 58 ? 15.138 31.730 35.546 1.00 15.74 64 HIS D O 1
ATOM 2010 N N . HIS D 2 59 ? 13.305 30.685 34.758 1.00 15.94 65 HIS D N 1
ATOM 2011 C CA . HIS D 2 59 ? 12.963 31.776 33.837 1.00 17.42 65 HIS D CA 1
ATOM 2012 C C . HIS D 2 59 ? 12.057 32.874 34.343 1.00 13.67 65 HIS D C 1
ATOM 2013 O O . HIS D 2 59 ? 11.628 33.699 33.547 1.00 14.42 65 HIS D O 1
ATOM 2020 N N . LYS D 2 60 ? 11.789 32.882 35.633 1.00 13.07 66 LYS D N 1
ATOM 2021 C CA . LYS D 2 60 ? 10.835 33.823 36.217 1.00 20.54 66 LYS D CA 1
ATOM 2022 C C . LYS D 2 60 ? 11.134 35.267 35.988 1.00 21.49 66 LYS D C 1
ATOM 2023 O O . LYS D 2 60 ? 10.220 36.063 35.941 1.00 17.27 66 LYS D O 1
ATOM 2029 N N . ASP D 2 61 ? 12.419 35.574 35.864 1.00 19.21 67 ASP D N 1
ATOM 2030 C CA . ASP D 2 61 ? 12.884 36.957 35.663 1.00 20.05 67 ASP D CA 1
ATOM 2031 C C . ASP D 2 61 ? 12.945 37.347 34.207 1.00 22.70 67 ASP D C 1
ATOM 2032 O O . ASP D 2 61 ? 13.223 38.498 33.893 1.00 25.81 67 ASP D O 1
ATOM 2037 N N . ASP D 2 62 ? 12.677 36.418 33.301 1.00 21.63 68 ASP D N 1
ATOM 2038 C CA . ASP D 2 62 ? 12.751 36.748 31.886 1.00 27.46 68 ASP D CA 1
ATOM 2039 C C . ASP D 2 62 ? 11.764 37.833 31.529 1.00 28.71 68 ASP D C 1
ATOM 2040 O O . ASP D 2 62 ? 10.605 37.684 31.956 1.00 26.54 68 ASP D O 1
ATOM 2045 N N . ASP D 2 78 ? 19.531 31.349 19.709 1.00 40.83 84 ASP D N 1
ATOM 2046 C CA . ASP D 2 78 ? 20.401 30.262 20.254 1.00 43.42 84 ASP D CA 1
ATOM 2047 C C . ASP D 2 78 ? 19.907 29.811 21.624 1.00 38.71 84 ASP D C 1
ATOM 2048 O O . ASP D 2 78 ? 19.561 30.631 22.477 1.00 45.10 84 ASP D O 1
ATOM 2050 N N . ILE D 2 79 ? 19.904 28.507 21.843 1.00 38.14 85 ILE D N 1
ATOM 2051 C CA . ILE D 2 79 ? 19.431 27.960 23.104 1.00 30.12 85 ILE D CA 1
ATOM 2052 C C . ILE D 2 79 ? 20.434 28.218 24.211 1.00 30.34 85 ILE D C 1
ATOM 2053 O O . ILE D 2 79 ? 21.593 27.805 24.134 1.00 31.36 85 ILE D O 1
ATOM 2058 N N . PRO D 2 80 ? 20.000 28.919 25.266 1.00 27.08 86 PRO D N 1
ATOM 2059 C CA . PRO D 2 80 ? 20.871 29.221 26.391 1.00 27.13 86 PRO D CA 1
ATOM 2060 C C . PRO D 2 80 ? 21.430 27.912 26.931 1.00 25.21 86 PRO D C 1
ATOM 2061 O O . PRO D 2 80 ? 20.759 26.859 26.907 1.00 22.22 86 PRO D O 1
ATOM 2065 N N . VAL D 2 81 ? 22.680 27.957 27.369 1.00 20.51 87 VAL D N 1
ATOM 2066 C CA . VAL D 2 81 ? 23.319 26.778 27.914 1.00 24.60 87 VAL D CA 1
ATOM 2067 C C . VAL D 2 81 ? 22.491 26.125 29.035 1.00 21.13 87 VAL D C 1
ATOM 2068 O O . VAL D 2 81 ? 22.407 24.904 29.096 1.00 20.25 87 VAL D O 1
ATOM 2072 N N . TRP D 2 82 ? 21.902 26.927 29.923 1.00 20.53 88 TRP D N 1
ATOM 2073 C CA . TRP D 2 82 ? 21.125 26.355 31.037 1.00 20.17 88 TRP D CA 1
ATOM 2074 C C . TRP D 2 82 ? 19.974 25.507 30.476 1.00 22.39 88 TRP D C 1
ATOM 2075 O O . TRP D 2 82 ? 19.708 24.412 30.948 1.00 18.23 88 TRP D O 1
ATOM 2086 N N . ASP D 2 83 ? 19.271 26.047 29.500 1.00 16.89 89 ASP D N 1
ATOM 2087 C CA . ASP D 2 83 ? 18.167 25.280 28.868 1.00 17.44 89 ASP D CA 1
ATOM 2088 C C . ASP D 2 83 ? 18.688 24.042 28.172 1.00 17.38 89 ASP D C 1
ATOM 2089 O O . ASP D 2 83 ? 18.041 22.987 28.212 1.00 16.08 89 ASP D O 1
ATOM 2094 N N . GLN D 2 84 ? 19.856 24.126 27.524 1.00 15.63 90 GLN D N 1
ATOM 2095 C CA . GLN D 2 84 ? 20.348 22.917 26.865 1.00 20.74 90 GLN D CA 1
ATOM 2096 C C . GLN D 2 84 ? 20.574 21.828 27.876 1.00 19.21 90 GLN D C 1
ATOM 2097 O O . GLN D 2 84 ? 20.231 20.672 27.611 1.00 17.84 90 GLN D O 1
ATOM 2103 N N . GLU D 2 85 ? 21.122 22.172 29.050 1.00 16.75 91 GLU D N 1
ATOM 2104 C CA . GLU D 2 85 ? 21.399 21.138 30.014 1.00 22.53 91 GLU D CA 1
ATOM 2105 C C . GLU D 2 85 ? 20.076 20.703 30.618 1.00 23.30 91 GLU D C 1
ATOM 2106 O O . GLU D 2 85 ? 19.848 19.514 30.791 1.00 17.67 91 GLU D O 1
ATOM 2112 N N . PHE D 2 86 ? 19.175 21.647 30.909 1.00 14.42 92 PHE D N 1
ATOM 2113 C CA . PHE D 2 86 ? 17.864 21.250 31.441 1.00 15.91 92 PHE D CA 1
ATOM 2114 C C . PHE D 2 86 ? 17.161 20.242 30.480 1.00 13.80 92 PHE D C 1
ATOM 2115 O O . PHE D 2 86 ? 16.535 19.279 30.929 1.00 17.77 92 PHE D O 1
ATOM 2123 N N . LEU D 2 87 ? 17.288 20.452 29.169 1.00 13.29 93 LEU D N 1
ATOM 2124 C CA . LEU D 2 87 ? 16.581 19.634 28.215 1.00 14.78 93 LEU D CA 1
ATOM 2125 C C . LEU D 2 87 ? 17.330 18.381 27.836 1.00 19.91 93 LEU D C 1
ATOM 2126 O O . LEU D 2 87 ? 16.949 17.716 26.896 1.00 19.99 93 LEU D O 1
ATOM 2131 N N . LYS D 2 88 ? 18.417 18.100 28.523 1.00 18.22 94 LYS D N 1
ATOM 2132 C CA . LYS D 2 88 ? 19.130 16.857 28.209 1.00 22.50 94 LYS D CA 1
ATOM 2133 C C . LYS D 2 88 ? 18.405 15.757 28.972 1.00 18.86 94 LYS D C 1
ATOM 2134 O O . LYS D 2 88 ? 18.874 15.283 30.000 1.00 19.94 94 LYS D O 1
ATOM 2140 N N . VAL D 2 89 ? 17.242 15.382 28.445 1.00 17.71 95 VAL D N 1
ATOM 2141 C CA . VAL D 2 89 ? 16.375 14.376 29.037 1.00 13.00 95 VAL D CA 1
ATOM 2142 C C . VAL D 2 89 ? 16.093 13.375 27.935 1.00 14.71 95 VAL D C 1
ATOM 2143 O O . VAL D 2 89 ? 16.475 13.614 26.766 1.00 17.93 95 VAL D O 1
ATOM 2147 N N . ASP D 2 90 ? 15.400 12.301 28.250 1.00 17.54 96 ASP D N 1
ATOM 2148 C CA . ASP D 2 90 ? 15.161 11.388 27.140 1.00 24.22 96 ASP D CA 1
ATOM 2149 C C . ASP D 2 90 ? 14.103 11.969 26.234 1.00 22.36 96 ASP D C 1
ATOM 2150 O O . ASP D 2 90 ? 13.381 12.922 26.613 1.00 17.03 96 ASP D O 1
ATOM 2155 N N . GLN D 2 91 ? 14.046 11.432 25.024 1.00 18.15 97 GLN D N 1
ATOM 2156 C CA . GLN D 2 91 ? 13.082 11.888 24.020 1.00 21.75 97 GLN D CA 1
ATOM 2157 C C . GLN D 2 91 ? 11.652 11.960 24.504 1.00 17.70 97 GLN D C 1
ATOM 2158 O O . GLN D 2 91 ? 10.962 12.926 24.209 1.00 21.31 97 GLN D O 1
ATOM 2164 N N . GLY D 2 92 ? 11.197 10.942 25.239 1.00 17.93 98 GLY D N 1
ATOM 2165 C CA . GLY D 2 92 ? 9.821 10.952 25.732 1.00 20.87 98 GLY D CA 1
ATOM 2166 C C . GLY D 2 92 ? 9.495 12.113 26.663 1.00 21.78 98 GLY D C 1
ATOM 2167 O O . GLY D 2 92 ? 8.442 12.761 26.567 1.00 20.03 98 GLY D O 1
ATOM 2168 N N . THR D 2 93 ? 10.400 12.370 27.590 1.00 19.02 99 THR D N 1
ATOM 2169 C CA . THR D 2 93 ? 10.221 13.484 28.527 1.00 18.62 99 THR D CA 1
ATOM 2170 C C . THR D 2 93 ? 10.192 14.789 27.750 1.00 15.59 99 THR D C 1
ATOM 2171 O O . THR D 2 93 ? 9.389 15.683 28.073 1.00 18.75 99 THR D O 1
ATOM 2175 N N . LEU D 2 94 ? 11.025 14.886 26.715 1.00 15.06 100 LEU D N 1
ATOM 2176 C CA . LEU D 2 94 ? 11.068 16.099 25.892 1.00 17.13 100 LEU D CA 1
ATOM 2177 C C . LEU D 2 94 ? 9.714 16.289 25.190 1.00 19.29 100 LEU D C 1
ATOM 2178 O O . LEU D 2 94 ? 9.185 17.386 25.107 1.00 16.16 100 LEU D O 1
ATOM 2183 N N . PHE D 2 95 ? 9.159 15.216 24.644 1.00 16.32 101 PHE D N 1
ATOM 2184 C CA . PHE D 2 95 ? 7.859 15.383 24.012 1.00 17.64 101 PHE D CA 1
ATOM 2185 C C . PHE D 2 95 ? 6.778 15.713 25.053 1.00 16.00 101 PHE D C 1
ATOM 2186 O O . PHE D 2 95 ? 5.836 16.461 24.759 1.00 15.64 101 PHE D O 1
ATOM 2194 N N . GLU D 2 96 ? 6.908 15.180 26.264 1.00 17.48 102 GLU D N 1
ATOM 2195 C CA . GLU D 2 96 ? 5.900 15.469 27.290 1.00 17.95 102 GLU D CA 1
ATOM 2196 C C . GLU D 2 96 ? 6.012 16.906 27.692 1.00 20.03 102 GLU D C 1
ATOM 2197 O O . GLU D 2 96 ? 4.998 17.529 28.002 1.00 15.60 102 GLU D O 1
ATOM 2203 N N . LEU D 2 97 ? 7.240 17.432 27.657 1.00 16.40 103 LEU D N 1
ATOM 2204 C CA . LEU D 2 97 ? 7.456 18.821 28.001 1.00 19.74 103 LEU D CA 1
ATOM 2205 C C . LEU D 2 97 ? 6.857 19.731 26.947 1.00 15.25 103 LEU D C 1
ATOM 2206 O O . LEU D 2 97 ? 6.318 20.779 27.279 1.00 16.33 103 LEU D O 1
ATOM 2211 N N . ILE D 2 98 ? 6.946 19.320 25.690 1.00 19.84 104 ILE D N 1
ATOM 2212 C CA . ILE D 2 98 ? 6.369 20.091 24.608 1.00 14.94 104 ILE D CA 1
ATOM 2213 C C . ILE D 2 98 ? 4.875 20.134 24.862 1.00 17.43 104 ILE D C 1
ATOM 2214 O O . ILE D 2 98 ? 4.270 21.201 24.827 1.00 18.47 104 ILE D O 1
ATOM 2219 N N . LEU D 2 99 ? 4.271 18.967 25.109 1.00 16.76 105 LEU D N 1
ATOM 2220 C CA . LEU D 2 99 ? 2.845 18.908 25.379 1.00 17.98 105 LEU D CA 1
ATOM 2221 C C . LEU D 2 99 ? 2.397 19.759 26.542 1.00 20.42 105 LEU D C 1
ATOM 2222 O O . LEU D 2 99 ? 1.371 20.425 26.463 1.00 18.70 105 LEU D O 1
ATOM 2227 N N . ALA D 2 100 ? 3.159 19.704 27.636 1.00 18.22 106 ALA D N 1
ATOM 2228 C CA . ALA D 2 100 ? 2.802 20.441 28.821 1.00 15.90 106 ALA D CA 1
ATOM 2229 C C . ALA D 2 100 ? 2.923 21.925 28.582 1.00 15.81 106 ALA D C 1
ATOM 2230 O O . ALA D 2 100 ? 2.130 22.678 29.087 1.00 16.44 106 ALA D O 1
ATOM 2232 N N . ALA D 2 101 ? 3.942 22.319 27.836 1.00 15.82 107 ALA D N 1
ATOM 2233 C CA . ALA D 2 101 ? 4.160 23.727 27.525 1.00 14.29 107 ALA D CA 1
ATOM 2234 C C . ALA D 2 101 ? 2.994 24.215 26.666 1.00 16.68 107 ALA D C 1
ATOM 2235 O O . ALA D 2 101 ? 2.488 25.347 26.831 1.00 23.29 107 ALA D O 1
ATOM 2237 N N . ASN D 2 102 ? 2.566 23.375 25.740 1.00 16.36 108 ASN D N 1
ATOM 2238 C CA . ASN D 2 102 ? 1.447 23.730 24.894 1.00 17.85 108 ASN D CA 1
ATOM 2239 C C . ASN D 2 102 ? 0.190 23.819 25.739 1.00 17.45 108 ASN D C 1
ATOM 2240 O O . ASN D 2 102 ? -0.563 24.775 25.655 1.00 20.28 108 ASN D O 1
ATOM 2245 N N . TYR D 2 103 ? -0.054 22.797 26.535 1.00 14.71 109 TYR D N 1
ATOM 2246 C CA . TYR D 2 103 ? -1.269 22.732 27.380 1.00 19.50 109 TYR D CA 1
ATOM 2247 C C . TYR D 2 103 ? -1.366 23.918 28.289 1.00 19.05 109 TYR D C 1
ATOM 2248 O O . TYR D 2 103 ? -2.432 24.532 28.446 1.00 17.65 109 TYR D O 1
ATOM 2257 N N . LEU D 2 104 ? -0.234 24.253 28.904 1.00 16.20 110 LEU D N 1
ATOM 2258 C CA . LEU D 2 104 ? -0.226 25.371 29.862 1.00 20.00 110 LEU D CA 1
ATOM 2259 C C . LEU D 2 104 ? 0.006 26.729 29.211 1.00 19.45 110 LEU D C 1
ATOM 2260 O O . LEU D 2 104 ? -0.040 27.747 29.900 1.00 19.69 110 LEU D O 1
ATOM 2265 N N . ASP D 2 105 ? 0.262 26.730 27.906 1.00 16.46 111 ASP D N 1
ATOM 2266 C CA . ASP D 2 105 ? 0.576 27.950 27.174 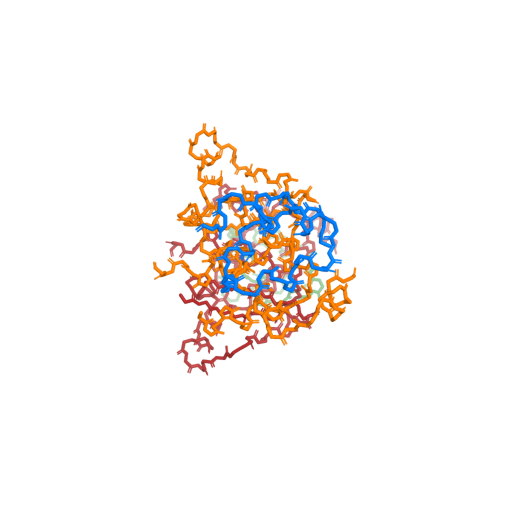1.00 21.62 111 ASP D CA 1
ATOM 2267 C C . ASP D 2 105 ? 1.800 28.676 27.775 1.00 20.57 111 ASP D C 1
ATOM 2268 O O . ASP D 2 105 ? 1.713 29.807 28.256 1.00 18.25 111 ASP D O 1
ATOM 2273 N N . ILE D 2 106 ? 2.929 27.975 27.802 1.00 16.81 112 ILE D N 1
ATOM 2274 C CA . ILE D 2 106 ? 4.156 28.561 28.263 1.00 15.12 112 ILE D CA 1
ATOM 2275 C C . ILE D 2 106 ? 5.045 28.677 27.012 1.00 19.47 112 ILE D C 1
ATOM 2276 O O . ILE D 2 106 ? 5.807 27.772 26.635 1.00 18.12 112 ILE D O 1
ATOM 2281 N N . LYS D 2 107 ? 4.878 29.800 26.335 1.00 19.70 113 LYS D N 1
ATOM 2282 C CA . LYS D 2 107 ? 5.603 30.071 25.091 1.00 20.27 113 LYS D CA 1
ATOM 2283 C C . LYS D 2 107 ? 7.096 29.858 25.063 1.00 18.69 113 LYS D C 1
ATOM 2284 O O . LYS D 2 107 ? 7.614 29.256 24.106 1.00 21.04 113 LYS D O 1
ATOM 2290 N N . GLY D 2 108 ? 7.788 30.330 26.108 1.00 18.91 114 GLY D N 1
ATOM 2291 C CA . GLY D 2 108 ? 9.234 30.211 26.126 1.00 17.91 114 GLY D CA 1
ATOM 2292 C C . GLY D 2 108 ? 9.671 28.757 26.225 1.00 19.34 114 GLY D C 1
ATOM 2293 O O . GLY D 2 108 ? 10.696 28.349 25.657 1.00 16.45 114 GLY D O 1
ATOM 2294 N N . LEU D 2 109 ? 8.877 27.981 26.956 1.00 18.11 115 LEU D N 1
ATOM 2295 C CA . LEU D 2 109 ? 9.170 26.587 27.151 1.00 20.04 115 LEU D CA 1
ATOM 2296 C C . LEU D 2 109 ? 8.914 25.854 25.870 1.00 16.59 115 LEU D C 1
ATOM 2297 O O . LEU D 2 109 ? 9.721 25.026 25.443 1.00 14.90 115 LEU D O 1
ATOM 2302 N N . LEU D 2 110 ? 7.787 26.173 25.248 1.00 16.97 116 LEU D N 1
ATOM 2303 C CA . LEU D 2 110 ? 7.410 25.580 23.998 1.00 18.83 116 LEU D CA 1
ATOM 2304 C C . LEU D 2 110 ? 8.502 25.840 22.966 1.00 19.89 116 LEU D C 1
ATOM 2305 O O . LEU D 2 110 ? 8.872 24.943 22.213 1.00 24.07 116 LEU D O 1
ATOM 2310 N N . ASP D 2 111 ? 8.992 27.073 22.916 1.00 21.52 117 ASP D N 1
ATOM 2311 C CA . ASP D 2 111 ? 10.043 27.452 21.954 1.00 26.94 117 ASP D CA 1
ATOM 2312 C C . ASP D 2 111 ? 11.345 26.692 22.120 1.00 27.06 117 ASP D C 1
ATOM 2313 O O . ASP D 2 111 ? 11.888 26.108 21.177 1.00 27.37 117 ASP D O 1
ATOM 2318 N N . VAL D 2 112 ? 11.868 26.700 23.323 1.00 20.23 118 VAL D N 1
ATOM 2319 C CA . VAL D 2 112 ? 13.134 26.029 23.525 1.00 20.69 118 VAL D CA 1
ATOM 2320 C C . VAL D 2 112 ? 13.021 24.508 23.289 1.00 18.74 118 VAL D C 1
ATOM 2321 O O . VAL D 2 112 ? 13.920 23.871 22.729 1.00 21.58 118 VAL D O 1
ATOM 2325 N N . THR D 2 113 ? 11.909 23.920 23.657 1.00 17.39 119 THR D N 1
ATOM 2326 C CA . THR D 2 113 ? 11.764 22.495 23.477 1.00 19.86 119 THR D CA 1
ATOM 2327 C C . THR D 2 113 ? 11.573 22.117 22.011 1.00 22.69 119 THR D C 1
ATOM 2328 O O . THR D 2 113 ? 12.099 21.103 21.541 1.00 21.57 119 THR D O 1
ATOM 2332 N N . CYS D 2 114 ? 10.849 22.951 21.279 1.00 20.36 120 CYS D N 1
ATOM 2333 C CA . CYS D 2 114 ? 10.636 22.655 19.888 1.00 23.52 120 CYS D CA 1
ATOM 2334 C C . CYS D 2 114 ? 11.972 22.867 19.177 1.00 21.74 120 CYS D C 1
ATOM 2335 O O . CYS D 2 114 ? 12.316 22.050 18.341 1.00 22.18 120 CYS D O 1
ATOM 2338 N N . LYS D 2 115 ? 12.725 23.913 19.561 1.00 21.19 121 LYS D N 1
ATOM 2339 C CA . LYS D 2 115 ? 14.057 24.200 18.984 1.00 21.70 121 LYS D CA 1
ATOM 2340 C C . LYS D 2 115 ? 14.990 23.000 19.206 1.00 24.65 121 LYS D C 1
ATOM 2341 O O . LYS D 2 115 ? 15.770 22.601 18.325 1.00 25.46 121 LYS D O 1
ATOM 2347 N N . THR D 2 116 ? 14.939 22.442 20.413 1.00 22.97 122 THR D N 1
ATOM 2348 C CA . THR D 2 116 ? 15.754 21.294 20.751 1.00 23.64 122 THR D CA 1
ATOM 2349 C C . THR D 2 116 ? 15.463 20.084 19.832 1.00 25.74 122 THR D C 1
ATOM 2350 O O . THR D 2 116 ? 16.388 19.386 19.378 1.00 23.84 122 THR D O 1
ATOM 2354 N N . VAL D 2 117 ? 14.185 19.827 19.565 1.00 21.77 123 VAL D N 1
ATOM 2355 C CA . VAL D 2 117 ? 13.851 18.733 18.702 1.00 24.43 123 VAL D CA 1
ATOM 2356 C C . VAL D 2 117 ? 14.296 19.100 17.293 1.00 23.51 123 VAL D C 1
ATOM 2357 O O . VAL D 2 117 ? 14.824 18.259 16.578 1.00 27.71 123 VAL D O 1
ATOM 2361 N N . ALA D 2 118 ? 14.106 20.359 16.903 1.00 26.27 124 ALA D N 1
ATOM 2362 C CA . ALA D 2 118 ? 14.534 20.806 15.581 1.00 27.20 124 ALA D CA 1
ATOM 2363 C C . ALA D 2 118 ? 16.036 20.554 15.385 1.00 31.10 124 ALA D C 1
ATOM 2364 O O . ALA D 2 118 ? 16.484 20.209 14.285 1.00 27.87 124 ALA D O 1
ATOM 2366 N N . ASN D 2 119 ? 16.822 20.756 16.439 1.00 30.78 125 ASN D N 1
ATOM 2367 C CA . ASN D 2 119 ? 18.260 20.524 16.338 1.00 29.18 125 ASN D CA 1
ATOM 2368 C C . ASN D 2 119 ? 18.585 19.059 16.134 1.00 31.28 125 ASN D C 1
ATOM 2369 O O . ASN D 2 119 ? 19.667 18.739 15.666 1.00 34.00 125 ASN D O 1
ATOM 2374 N N . MET D 2 120 ? 17.683 18.160 16.516 1.00 26.32 126 MET D N 1
ATOM 2375 C CA . MET D 2 120 ? 17.912 16.726 16.331 1.00 34.67 126 MET D CA 1
ATOM 2376 C C . MET D 2 120 ? 17.605 16.342 14.885 1.00 40.41 126 MET D C 1
ATOM 2377 O O . MET D 2 120 ? 17.851 15.210 14.473 1.00 41.78 126 MET D O 1
ATOM 2382 N N . ILE D 2 121 ? 17.034 17.282 14.136 1.00 41.73 127 ILE D N 1
ATOM 2383 C CA . ILE D 2 121 ? 16.666 17.058 12.741 1.00 41.71 127 ILE D CA 1
ATOM 2384 C C . ILE D 2 121 ? 17.708 17.649 11.795 1.00 41.60 127 ILE D C 1
ATOM 2385 O O . ILE D 2 121 ? 18.056 17.036 10.782 1.00 43.98 127 ILE D O 1
ATOM 2390 N N . LYS D 2 122 ? 18.194 18.838 12.137 1.00 41.33 128 LYS D N 1
ATOM 2391 C CA . LYS D 2 122 ? 19.206 19.546 11.350 1.00 45.31 128 LYS D CA 1
ATOM 2392 C C . LYS D 2 122 ? 20.364 18.658 10.918 1.00 45.34 128 LYS D C 1
ATOM 2393 O O . LYS D 2 122 ? 20.786 17.782 11.647 1.00 42.73 128 LYS D O 1
ATOM 2399 N N . GLY D 2 123 ? 20.891 18.918 9.732 1.00 50.53 129 GLY D N 1
ATOM 2400 C CA . GLY D 2 123 ? 22.023 18.154 9.241 1.00 50.83 129 GLY D CA 1
ATOM 2401 C C . GLY D 2 123 ? 21.903 16.642 9.235 1.00 50.84 129 GLY D C 1
ATOM 2402 O O . GLY D 2 123 ? 22.904 15.940 9.353 1.00 51.49 129 GLY D O 1
ATOM 2403 N N . LYS D 2 124 ? 20.691 16.124 9.104 1.00 48.81 130 LYS D N 1
ATOM 2404 C CA . LYS D 2 124 ? 20.516 14.684 9.068 1.00 47.75 130 LYS D CA 1
ATOM 2405 C C . LYS D 2 124 ? 19.661 14.281 7.887 1.00 47.21 130 LYS D C 1
ATOM 2406 O O . LYS D 2 124 ? 18.854 15.071 7.380 1.00 47.91 130 LYS D O 1
ATOM 2412 N N . THR D 2 125 ? 19.851 13.046 7.444 1.00 45.69 131 THR D N 1
ATOM 2413 C CA . THR D 2 125 ? 19.103 12.530 6.323 1.00 38.82 131 THR D CA 1
ATOM 2414 C C . THR D 2 125 ? 17.773 12.061 6.858 1.00 39.80 131 THR D C 1
ATOM 2415 O O . THR D 2 125 ? 17.636 11.801 8.054 1.00 33.16 131 THR D O 1
ATOM 2419 N N . PRO D 2 126 ? 16.762 11.973 5.979 1.00 38.51 132 PRO D N 1
ATOM 2420 C CA . PRO D 2 126 ? 15.434 11.521 6.374 1.00 39.88 132 PRO D CA 1
ATOM 2421 C C . PRO D 2 126 ? 15.579 10.165 7.031 1.00 41.99 132 PRO D C 1
ATOM 2422 O O . PRO D 2 126 ? 14.881 9.855 7.999 1.00 37.60 132 PRO D O 1
ATOM 2426 N N . GLU D 2 127 ? 16.507 9.369 6.497 1.00 38.76 133 GLU D N 1
ATOM 2427 C CA . GLU D 2 127 ? 16.778 8.041 7.023 1.00 39.36 133 GLU D CA 1
ATOM 2428 C C . GLU D 2 127 ? 17.324 8.113 8.448 1.00 34.86 133 GLU D C 1
ATOM 2429 O O . GLU D 2 127 ? 16.913 7.331 9.294 1.00 32.07 133 GLU D O 1
ATOM 2435 N N . GLU D 2 128 ? 18.219 9.057 8.724 1.00 33.34 134 GLU D N 1
ATOM 2436 C CA . GLU D 2 128 ? 18.763 9.190 10.088 1.00 35.77 134 GLU D CA 1
ATOM 2437 C C . GLU D 2 128 ? 17.675 9.715 11.042 1.00 35.59 134 GLU D C 1
ATOM 2438 O O . GLU D 2 128 ? 17.630 9.364 12.229 1.00 29.99 134 GLU D O 1
ATOM 2444 N N . ILE D 2 129 ? 16.796 10.555 10.510 1.00 32.74 135 ILE D N 1
ATOM 2445 C CA . ILE D 2 129 ? 15.705 11.105 11.305 1.00 35.29 135 ILE D CA 1
ATOM 2446 C C . ILE D 2 129 ? 14.734 10.011 11.720 1.00 38.57 135 ILE D C 1
ATOM 2447 O O . ILE D 2 129 ? 14.325 9.954 12.879 1.00 41.03 135 ILE D O 1
ATOM 2452 N N . ARG D 2 130 ? 14.373 9.135 10.788 1.00 38.74 136 ARG D N 1
ATOM 2453 C CA . ARG D 2 130 ? 13.450 8.049 11.095 1.00 44.73 136 ARG D CA 1
ATOM 2454 C C . ARG D 2 130 ? 13.989 7.226 12.245 1.00 49.06 136 ARG D C 1
ATOM 2455 O O . ARG D 2 130 ? 13.256 6.842 13.161 1.00 48.06 136 ARG D O 1
ATOM 2463 N N . LYS D 2 131 ? 15.282 6.946 12.169 1.00 51.99 137 LYS D N 1
ATOM 2464 C CA . LYS D 2 131 ? 15.970 6.155 13.172 1.00 56.22 137 LYS D CA 1
ATOM 2465 C C . LYS D 2 131 ? 15.897 6.732 14.584 1.00 57.18 137 LYS D C 1
ATOM 2466 O O . LYS D 2 131 ? 15.418 6.072 15.511 1.00 59.55 137 LYS D O 1
ATOM 2472 N N . THR D 2 132 ? 16.371 7.961 14.743 1.00 55.68 138 THR D N 1
ATOM 2473 C CA . THR D 2 132 ? 16.395 8.592 16.050 1.00 58.49 138 THR D CA 1
ATOM 2474 C C . THR D 2 132 ? 15.027 8.772 16.682 1.00 56.58 138 THR D C 1
ATOM 2475 O O . THR D 2 132 ? 14.893 8.641 17.892 1.00 60.06 138 THR D O 1
ATOM 2479 N N . PHE D 2 133 ? 14.016 9.072 15.873 1.00 53.52 139 PHE D N 1
ATOM 2480 C CA . PHE D 2 133 ? 12.670 9.267 16.405 1.00 52.75 139 PHE D CA 1
ATOM 2481 C C . PHE D 2 133 ? 11.753 8.059 16.244 1.00 50.76 139 PHE D C 1
ATOM 2482 O O . PHE D 2 133 ? 10.656 8.034 16.785 1.00 50.24 139 PHE D O 1
ATOM 2490 N N . ASN D 2 134 ? 12.202 7.055 15.505 1.00 52.22 140 ASN D N 1
ATOM 2491 C CA . ASN D 2 134 ? 11.397 5.860 15.300 1.00 54.13 140 ASN D CA 1
ATOM 2492 C C . ASN D 2 134 ? 10.174 6.200 14.450 1.00 55.30 140 ASN D C 1
ATOM 2493 O O . ASN D 2 134 ? 9.035 6.023 14.945 1.00 49.11 140 ASN D O 1
#

Sequence (316 aa):
WDSLPDELLLGIFSCLCLPELLKVSGVCKRWYRLASDESLWPSIKLQSSDGEIFEVDVEIAKQSVTIKTMLEDLGMDPVPLPNVNAAILKKVIQWCTHHKDDPVWDQEFLKVDQGTLFELILAANYLDIKGLLDVTCKTVANMIKGKTPEEIRKTFNWDSLPDELLLGIFSCLCLPELLKVSGVCKRWYRLASDESLWPSIKLQSSDGEIFEVDVEIAKQSVTIKTMLEDLGMDPVPLPNVNAAILKKVIQWCTHHKDDDIPVWDQEFLKVDQGTLFELILAANYLDIKGLLDVTCKTVANMIKGKTPEEIRKTFN

Secondary structure (DSSP, 8-state):
--SS-HHHHHHHHTTS-GGGHHHHHTT-HHHHHHHT-GGG-/-EEEEE-TTS-EEEEEGGGGGT-HHHHHHHHHT--SSEE-TT--HHHHHHHHHHHHHHTT--HHHHHHT-S-HHHHHHHHHHHHHHT-HHHHHHHHHHHHHHHTT--HHHHHHHT-/--S--HHHHHHHHHTS-GGGHHHHHTT-HHHHHHHT-GGG-/-EEEEE-TT--EEEEEHHHHTTSHHHHHIIIII--SSEE-TT--HHHHHHHHHHHHHHTT----HHHHHHT-S-HHHHHHHHHHHHHHT-HHHHHHHHHHHHHTTTT--HHHHHHHH-

Foldseek 3Di:
DPVDPLVVVVVVVLVDDLVCLVVQLPPDVSSVVSSPDPVSD/DWAWEAFLVGDIDTADPLCCVQFVQQVCCVPVPNPRHHYQNLGHPVLVVLVRVVCVVVSPPPPVVLVSCPDDPVSLVRQLVVCVSRVRVVSNVVSVVSLVVCVPPDDVVVVVVSND/DVDDDLVVVLVVVLPDDLVCLVVQLPPDDSSVVSSPDPVND/DWAWEAELVGDIDTADLLLLVLLVVVVCCCPPVVDHHHYDNLGHPVLVVLSSVVSVVQSPHVQDPVLVVSCPDDPVSLVSQCVVCVSSVNVVSVVNSVVVVVVVVPPDDVVVVVVRVD

Organism: Homo sapiens (NCBI:txid9606)

B-factor: mean 36.05, std 15.98, range [9.63, 82.24]